Protein AF-0000000080332618 (afdb_homodimer)

InterPro domains:
  IPR002577 Helix-turn-helix, HxlR type [PF01638] (24-112)
  IPR002577 Helix-turn-helix, HxlR type [PS51118] (7-114)
  IPR036388 Winged helix-like DNA-binding domain superfamily [G3DSA:1.10.10.10] (8-123)
  IPR036390 Winged helix DNA-binding domain superfamily [SSF46785] (10-121)

Organism: NCBI:txid40318

Radius of gyration: 19.12 Å; Cα contacts (8 Å, |Δi|>4): 333; chains: 2; bounding box: 41×71×39 Å

Solvent-accessible surface area (backbone atoms only — not comparable to full-atom values): 13141 Å² total; per-residue (Å²): 126,79,73,74,55,74,66,79,74,46,62,84,46,27,48,72,38,44,54,44,30,48,49,60,26,27,41,66,43,24,52,52,48,32,46,28,64,69,67,38,68,36,36,66,67,58,47,55,70,66,42,63,73,60,47,71,65,56,49,53,54,48,52,52,52,32,36,31,44,43,27,33,42,79,46,78,42,94,49,94,72,69,45,54,36,37,30,61,29,74,66,30,51,72,43,32,65,57,34,41,51,50,54,41,49,32,59,74,41,38,66,64,29,52,51,30,34,53,58,50,68,70,103,126,80,75,73,55,73,67,77,73,46,62,83,46,26,50,73,38,44,54,46,30,48,50,60,25,28,41,66,44,26,52,51,48,34,46,29,64,68,68,39,67,36,35,66,67,58,49,53,70,65,42,64,74,61,49,72,66,56,49,54,54,49,50,51,52,34,37,31,44,42,27,33,42,79,46,80,42,94,48,94,74,68,46,54,34,36,29,59,28,74,66,30,52,72,42,31,67,57,34,42,51,50,54,43,49,33,59,74,43,37,66,64,28,53,51,30,35,53,57,50,68,71,103

Foldseek 3Di:
DPPDDPQVPAPPSNVVVVVVCVLCVDPLNLQLLQVLLVPPKDFLVVSVVRRPPDDSVRSVVSLVVCVVVQFKDWDWDPDVVTTIIIHGDPVSNVCNVVSVVVVVVCVVCVVVVVVVVVVVVVD/DPPDDPQVPAPPSNVVVVVVCVLCVDPLNLQLLQVLLVPPKDFLVVSVVRDPPDDSVRSVVSLVVCVVVQQKDWDWDPDVVTTIIIHGDPVSNVCNVVSVVVVVVCVVCVVVVVVVVVVVVVD

Nearest PDB structures (foldseek):
  1yyv-assembly1_B  TM=8.809E-01  e=2.686E-09  Salmonella enterica subsp. enterica serovar Typhimurium str. LT2
  7bze-assembly1_A-2  TM=8.622E-01  e=1.105E-08  Bacillus subtilis subsp. subtilis str. 168
  7bzg-assembly3_J  TM=8.523E-01  e=2.954E-08  Bacillus subtilis subsp. subtilis str. 168
  5hs8-assembly1_A  TM=8.321E-01  e=5.808E-08  Bacillus subtilis subsp. subtilis str. 168
  4hqe-assembly1_A  TM=8.223E-01  e=9.235E-07  Staphylococcus aureus

Sequence (246 aa):
MALPHPCASWPDNGRPIRETLDRVGDKWSVLIIGILALSGPLRFSALHQSVPGISQRMLTLTLRHLQRDGLVKRTAYAEVPPRVEYELTPLGSSLRTIVTLLAQWATDHNDEIETARRHFDARMALPHPCASWPDNGRPIRETLDRVGDKWSVLIIGILALSGPLRFSALHQSVPGISQRMLTLTLRHLQRDGLVKRTAYAEVPPRVEYELTPLGSSLRTIVTLLAQWATDHNDEIETARRHFDAR

pLDDT: mean 93.92, std 8.55, range [38.53, 98.75]

Structure (mmCIF, N/CA/C/O backbone):
data_AF-0000000080332618-model_v1
#
loop_
_entity.id
_entity.type
_entity.pdbx_description
1 polymer 'HxlR family transcriptional regulator'
#
loop_
_atom_site.group_PDB
_atom_site.id
_atom_site.type_symbol
_atom_site.label_atom_id
_atom_site.label_alt_id
_atom_site.label_comp_id
_atom_site.label_asym_id
_atom_site.label_entity_id
_atom_site.label_seq_id
_atom_site.pdbx_PDB_ins_code
_atom_site.Cartn_x
_atom_site.Cartn_y
_atom_site.Cartn_z
_atom_site.occupancy
_atom_site.B_iso_or_equiv
_atom_site.auth_seq_id
_atom_site.auth_comp_id
_atom_site.auth_asym_id
_atom_site.auth_atom_id
_atom_site.pdbx_PDB_model_num
ATOM 1 N N . MET A 1 1 ? 17.766 9.078 20.391 1 38.53 1 MET A N 1
ATOM 2 C CA . MET A 1 1 ? 17.906 9.445 18.984 1 38.53 1 MET A CA 1
ATOM 3 C C . MET A 1 1 ? 16.875 8.727 18.125 1 38.53 1 MET A C 1
ATOM 5 O O . MET A 1 1 ? 16.75 7.5 18.188 1 38.53 1 MET A O 1
ATOM 9 N N . ALA A 1 2 ? 15.852 9.383 17.859 1 52.41 2 ALA A N 1
ATOM 10 C CA . ALA A 1 2 ? 14.766 8.75 17.109 1 52.41 2 ALA A CA 1
ATOM 11 C C . ALA A 1 2 ? 15.297 7.996 15.898 1 52.41 2 ALA A C 1
ATOM 13 O O . ALA A 1 2 ? 16.234 8.461 15.234 1 52.41 2 ALA A O 1
ATOM 14 N N . LEU A 1 3 ? 15.352 6.77 15.812 1 59.44 3 LEU A N 1
ATOM 15 C CA . LEU A 1 3 ? 15.82 5.965 14.688 1 59.44 3 LEU A CA 1
ATOM 16 C C . LEU A 1 3 ? 15.344 6.555 13.367 1 59.44 3 LEU A C 1
ATOM 18 O O . LEU A 1 3 ? 14.188 6.957 13.242 1 59.44 3 LEU A O 1
ATOM 22 N N . PRO A 1 4 ? 16.266 6.902 12.516 1 69.12 4 PRO A N 1
ATOM 23 C CA . PRO A 1 4 ? 15.922 7.488 11.219 1 69.12 4 PRO A CA 1
ATOM 24 C C . PRO A 1 4 ? 14.969 6.609 10.406 1 69.12 4 PRO A C 1
ATOM 26 O O . PRO A 1 4 ? 14.914 5.398 10.625 1 69.12 4 PRO A O 1
ATOM 29 N N . HIS A 1 5 ? 14.117 7.211 9.75 1 77.88 5 HIS A N 1
ATOM 30 C CA . HIS A 1 5 ? 13.273 6.48 8.812 1 77.88 5 HIS A CA 1
ATOM 31 C C . HIS A 1 5 ? 14.109 5.672 7.828 1 77.88 5 HIS A C 1
ATOM 33 O O . HIS A 1 5 ? 15.18 6.117 7.406 1 77.88 5 HIS A O 1
ATOM 39 N N . PRO A 1 6 ? 13.742 4.48 7.508 1 80.5 6 PRO A N 1
ATOM 40 C CA . PRO A 1 6 ? 14.531 3.613 6.633 1 80.5 6 PRO A CA 1
ATOM 41 C C . PRO A 1 6 ? 14.938 4.297 5.328 1 80.5 6 PRO A C 1
ATOM 43 O O . PRO A 1 6 ? 15.961 3.951 4.738 1 80.5 6 PRO A O 1
ATOM 46 N N . CYS A 1 7 ? 14.227 5.285 4.988 1 85.12 7 CYS A N 1
ATOM 47 C CA . CYS A 1 7 ? 14.469 5.879 3.678 1 85.12 7 CYS A CA 1
ATOM 48 C C . CYS A 1 7 ? 15.648 6.84 3.723 1 85.12 7 CYS A C 1
ATOM 50 O O . CYS A 1 7 ? 16.141 7.266 2.678 1 85.12 7 CYS A O 1
ATOM 52 N N . ALA A 1 8 ? 16.094 7.156 4.836 1 78.69 8 ALA A N 1
ATOM 53 C CA . ALA A 1 8 ? 17.203 8.109 4.949 1 78.69 8 ALA A CA 1
ATOM 54 C C . ALA A 1 8 ? 18.469 7.555 4.316 1 78.69 8 ALA A C 1
ATOM 56 O O . ALA A 1 8 ? 19.328 8.32 3.857 1 78.69 8 ALA A O 1
ATOM 57 N N . SER A 1 9 ? 18.531 6.309 4.184 1 80.56 9 SER A N 1
ATOM 58 C CA . SER A 1 9 ? 19.766 5.68 3.723 1 80.56 9 SER A CA 1
ATOM 59 C C . SER A 1 9 ? 19.609 5.102 2.32 1 80.56 9 SER A C 1
ATOM 61 O O . SER A 1 9 ? 20.484 4.391 1.831 1 80.56 9 SER A O 1
ATOM 63 N N . TRP A 1 10 ? 18.516 5.41 1.644 1 87.94 10 TRP A N 1
ATOM 64 C CA . TRP A 1 10 ? 18.234 4.781 0.357 1 87.94 10 TRP A CA 1
ATOM 65 C C . TRP A 1 10 ? 19.125 5.363 -0.738 1 87.94 10 TRP A C 1
ATOM 67 O O . TRP A 1 10 ? 19.297 6.582 -0.822 1 87.94 10 TRP A O 1
ATOM 77 N N . PRO A 1 11 ? 19.719 4.461 -1.451 1 78.25 11 PRO A N 1
ATOM 78 C CA . PRO A 1 11 ? 20.469 4.945 -2.613 1 78.25 11 PRO A CA 1
ATOM 79 C C . PRO A 1 11 ? 19.562 5.363 -3.766 1 78.25 11 PRO A C 1
ATOM 81 O O . PRO A 1 11 ? 18.391 4.949 -3.824 1 78.25 11 PRO A O 1
ATOM 84 N N . ASP A 1 12 ? 20.156 6.199 -4.848 1 79.31 12 ASP A N 1
ATOM 85 C CA . ASP A 1 12 ? 19.453 6.566 -6.078 1 79.31 12 ASP A CA 1
ATOM 86 C C . ASP A 1 12 ? 18.062 7.117 -5.781 1 79.31 12 ASP A C 1
ATOM 88 O O . ASP A 1 12 ? 17.094 6.758 -6.449 1 79.31 12 ASP A O 1
ATOM 92 N N . ASN A 1 13 ? 17.984 7.84 -4.777 1 80.25 13 ASN A N 1
ATOM 93 C CA . ASN A 1 13 ? 16.734 8.477 -4.359 1 80.25 13 ASN A CA 1
ATOM 94 C C . ASN A 1 13 ? 15.656 7.438 -4.047 1 80.25 13 ASN A C 1
ATOM 96 O O . ASN A 1 13 ? 14.469 7.73 -4.152 1 80.25 13 ASN A O 1
ATOM 100 N N . GLY A 1 14 ? 16.125 6.223 -3.965 1 89.94 14 GLY A N 1
ATOM 101 C CA . GLY A 1 14 ? 15.242 5.168 -3.488 1 89.94 14 GLY A CA 1
ATOM 102 C C . GLY A 1 14 ? 14.336 4.613 -4.57 1 89.94 14 GLY A C 1
ATOM 103 O O . GLY A 1 14 ? 13.289 4.035 -4.277 1 89.94 14 GLY A O 1
ATOM 104 N N . ARG A 1 15 ? 14.773 4.758 -5.824 1 91.94 15 ARG A N 1
ATOM 105 C CA . ARG A 1 15 ? 13.883 4.445 -6.93 1 91.94 15 ARG A CA 1
ATOM 106 C C . ARG A 1 15 ? 13.469 2.977 -6.902 1 91.94 15 ARG A C 1
ATOM 108 O O . ARG A 1 15 ? 12.281 2.658 -6.953 1 91.94 15 ARG A O 1
ATOM 115 N N . PRO A 1 16 ? 14.453 2.051 -6.777 1 92.12 16 PRO A N 1
ATOM 116 C CA . PRO A 1 16 ? 14.023 0.65 -6.777 1 92.12 16 PRO A CA 1
ATOM 117 C C . PRO A 1 16 ? 13.102 0.315 -5.602 1 92.12 16 PRO A C 1
ATOM 119 O O . PRO A 1 16 ? 12.156 -0.461 -5.754 1 92.12 16 PRO A O 1
ATOM 122 N N . ILE A 1 17 ? 13.352 0.885 -4.504 1 94.31 17 ILE A N 1
ATOM 123 C CA . ILE A 1 17 ? 12.555 0.613 -3.312 1 94.31 17 ILE A CA 1
ATOM 124 C C . ILE A 1 17 ? 11.164 1.227 -3.469 1 94.31 17 ILE A C 1
ATOM 126 O O . ILE A 1 17 ? 10.164 0.608 -3.102 1 94.31 17 ILE A O 1
ATOM 130 N N . ARG A 1 18 ? 11.133 2.385 -4.043 1 95.19 18 ARG A N 1
ATOM 131 C CA . ARG A 1 18 ? 9.844 3.016 -4.301 1 95.19 18 ARG A CA 1
ATOM 132 C C . ARG A 1 18 ? 9.023 2.199 -5.293 1 95.19 18 ARG A C 1
ATOM 134 O O . ARG A 1 18 ? 7.805 2.092 -5.16 1 95.19 18 ARG A O 1
ATOM 141 N N . GLU A 1 19 ? 9.672 1.662 -6.27 1 94.06 19 GLU A N 1
ATOM 142 C CA . GLU A 1 19 ? 8.977 0.796 -7.219 1 94.06 19 GLU A CA 1
ATOM 143 C C . GLU A 1 19 ? 8.391 -0.427 -6.523 1 94.06 19 GLU A C 1
ATOM 145 O O . GLU A 1 19 ? 7.27 -0.847 -6.832 1 94.06 19 GLU A O 1
ATOM 150 N N . THR A 1 20 ? 9.148 -0.962 -5.617 1 95.19 20 THR A N 1
ATOM 151 C CA . THR A 1 20 ? 8.656 -2.092 -4.836 1 95.19 20 THR A CA 1
ATOM 152 C C . THR A 1 20 ? 7.453 -1.686 -3.99 1 95.19 20 THR A C 1
ATOM 154 O O . THR A 1 20 ? 6.445 -2.393 -3.961 1 95.19 20 THR A O 1
ATOM 157 N N . LEU A 1 21 ? 7.547 -0.583 -3.338 1 95.31 21 LEU A N 1
ATOM 158 C CA . LEU A 1 21 ? 6.453 -0.088 -2.51 1 95.31 21 LEU A CA 1
ATOM 159 C C . LEU A 1 21 ? 5.199 0.141 -3.346 1 95.31 21 LEU A C 1
ATOM 161 O O . LEU A 1 21 ? 4.09 -0.156 -2.902 1 95.31 21 LEU A O 1
ATOM 165 N N . ASP A 1 22 ? 5.363 0.618 -4.539 1 93.62 22 ASP A N 1
ATOM 166 C CA . ASP A 1 22 ? 4.242 0.831 -5.453 1 93.62 22 ASP A CA 1
ATOM 167 C C . ASP A 1 22 ? 3.521 -0.481 -5.75 1 93.62 22 ASP A C 1
ATOM 169 O O . ASP A 1 22 ? 2.303 -0.495 -5.945 1 93.62 22 ASP A O 1
ATOM 173 N N . ARG A 1 23 ? 4.211 -1.522 -5.742 1 93.38 23 ARG A N 1
ATOM 174 C CA . ARG A 1 23 ? 3.646 -2.82 -6.098 1 93.38 23 ARG A CA 1
ATOM 175 C C . ARG A 1 23 ? 3.01 -3.492 -4.887 1 93.38 23 ARG A C 1
ATOM 177 O O . ARG A 1 23 ? 1.843 -3.889 -4.93 1 93.38 23 ARG A O 1
ATOM 184 N N . VAL A 1 24 ? 3.705 -3.549 -3.773 1 93.88 24 VAL A N 1
ATOM 185 C CA . VAL A 1 24 ? 3.254 -4.371 -2.656 1 93.88 24 VAL A CA 1
ATOM 186 C C . VAL A 1 24 ? 2.219 -3.605 -1.835 1 93.88 24 VAL A C 1
ATOM 188 O O . VAL A 1 24 ? 1.464 -4.203 -1.063 1 93.88 24 VAL A O 1
ATOM 191 N N . GLY A 1 25 ? 2.18 -2.346 -2.004 1 94.81 25 GLY A N 1
ATOM 192 C CA . GLY A 1 25 ? 1.235 -1.529 -1.257 1 94.81 25 GLY A CA 1
ATOM 193 C C . GLY A 1 25 ? -0.083 -1.328 -1.979 1 94.81 25 GLY A C 1
ATOM 194 O O . GLY A 1 25 ? -1.04 -0.807 -1.403 1 94.81 25 GLY A O 1
ATOM 195 N N . ASP A 1 26 ? -0.125 -1.661 -3.219 1 95.31 26 ASP A N 1
ATOM 196 C CA . ASP A 1 26 ? -1.371 -1.488 -3.959 1 95.31 26 ASP A CA 1
ATOM 197 C C . ASP A 1 26 ? -2.461 -2.412 -3.424 1 95.31 26 ASP A C 1
ATOM 199 O O . ASP A 1 26 ? -2.178 -3.535 -3 1 95.31 26 ASP A O 1
ATOM 203 N N . LYS A 1 27 ? -3.707 -1.987 -3.574 1 95.94 27 LYS A N 1
ATOM 204 C CA . LYS A 1 27 ? -4.812 -2.688 -2.924 1 95.94 27 LYS A CA 1
ATOM 205 C C . LYS A 1 27 ? -4.922 -4.125 -3.424 1 95.94 27 LYS A C 1
ATOM 207 O O . LYS A 1 27 ? -5.219 -5.035 -2.648 1 95.94 27 LYS A O 1
ATOM 212 N N . TRP A 1 28 ? -4.715 -4.332 -4.746 1 97.25 28 TRP A N 1
ATOM 213 C CA . TRP A 1 28 ? -4.895 -5.676 -5.285 1 97.25 28 TRP A CA 1
ATOM 214 C C . TRP A 1 28 ? -3.785 -6.609 -4.805 1 97.25 28 TRP A C 1
ATOM 216 O O . TRP A 1 28 ? -4.043 -7.766 -4.461 1 97.25 28 TRP A O 1
ATOM 226 N N . SER A 1 29 ? -2.574 -6.117 -4.766 1 97.62 29 SER A N 1
ATOM 227 C CA . SER A 1 29 ? -1.473 -6.906 -4.223 1 97.62 29 SER A CA 1
ATOM 228 C C . SER A 1 29 ? -1.714 -7.262 -2.762 1 97.62 29 SER A C 1
ATOM 230 O O . SER A 1 29 ? -1.538 -8.414 -2.359 1 97.62 29 SER A O 1
ATOM 232 N N . VAL A 1 30 ? -2.105 -6.309 -1.993 1 97.25 30 VAL A N 1
ATOM 233 C CA . VAL A 1 30 ? -2.383 -6.492 -0.573 1 97.25 30 VAL A CA 1
ATOM 234 C C . VAL A 1 30 ? -3.441 -7.578 -0.389 1 97.25 30 VAL A C 1
ATOM 236 O O . VAL A 1 30 ? -3.254 -8.508 0.4 1 97.25 30 VAL A O 1
ATOM 239 N N . LEU A 1 31 ? -4.52 -7.512 -1.122 1 96.69 31 LEU A N 1
ATOM 240 C CA . LEU A 1 31 ? -5.633 -8.438 -0.961 1 96.69 31 LEU A CA 1
ATOM 241 C C . LEU A 1 31 ? -5.262 -9.828 -1.469 1 96.69 31 LEU A C 1
ATOM 243 O O . LEU A 1 31 ? -5.551 -10.828 -0.812 1 96.69 31 LEU A O 1
ATOM 247 N N . ILE A 1 32 ? -4.566 -9.891 -2.582 1 97.81 32 ILE A N 1
ATOM 248 C CA . ILE A 1 32 ? -4.191 -11.172 -3.166 1 97.81 32 ILE A CA 1
ATOM 249 C C . ILE A 1 32 ? -3.191 -11.883 -2.256 1 97.81 32 ILE A C 1
ATOM 251 O O . ILE A 1 32 ? -3.336 -13.07 -1.974 1 97.81 32 ILE A O 1
ATOM 255 N N . ILE A 1 33 ? -2.199 -11.195 -1.761 1 97.88 33 ILE A N 1
ATOM 256 C CA . ILE A 1 33 ? -1.207 -11.789 -0.87 1 97.88 33 ILE A CA 1
ATOM 257 C C . ILE A 1 33 ? -1.886 -12.273 0.41 1 97.88 33 ILE A C 1
ATOM 259 O O . ILE A 1 33 ? -1.616 -13.375 0.884 1 97.88 33 ILE A O 1
ATOM 263 N N . GLY A 1 34 ? -2.766 -11.453 0.962 1 96.44 34 GLY A N 1
ATOM 264 C CA . GLY A 1 34 ? -3.492 -11.852 2.156 1 96.44 34 GLY A CA 1
ATOM 265 C C . GLY A 1 34 ? -4.328 -13.102 1.957 1 96.44 34 GLY A C 1
ATOM 266 O O . GLY A 1 34 ? -4.344 -13.992 2.811 1 96.44 34 GLY A O 1
ATOM 267 N N . ILE A 1 35 ? -4.992 -13.188 0.889 1 96.69 35 ILE A N 1
ATOM 268 C CA . ILE A 1 35 ? -5.887 -14.305 0.611 1 96.69 35 ILE A CA 1
ATOM 269 C C . ILE A 1 35 ? -5.074 -15.57 0.379 1 96.69 35 ILE A C 1
ATOM 271 O O . ILE A 1 35 ? -5.379 -16.625 0.942 1 96.69 35 ILE A O 1
ATOM 275 N N . LEU A 1 36 ? -3.998 -15.461 -0.38 1 97.69 36 LEU A N 1
ATOM 276 C CA . LEU A 1 36 ? -3.156 -16.625 -0.638 1 97.69 36 LEU A CA 1
ATOM 277 C C . LEU A 1 36 ? -2.465 -17.078 0.64 1 97.69 36 LEU A C 1
ATOM 279 O O . LEU A 1 36 ? -2.238 -18.281 0.83 1 97.69 36 LEU A O 1
ATOM 283 N N . ALA A 1 37 ? -2.148 -16.141 1.443 1 95.75 37 ALA A N 1
ATOM 284 C CA . ALA A 1 37 ? -1.506 -16.484 2.711 1 95.75 37 ALA A CA 1
ATOM 285 C C . ALA A 1 37 ? -2.432 -17.328 3.586 1 95.75 37 ALA A C 1
ATOM 287 O O . ALA A 1 37 ? -1.979 -18.234 4.285 1 95.75 37 ALA A O 1
ATOM 288 N N . LEU A 1 38 ? -3.609 -17.047 3.553 1 92.81 38 LEU A N 1
ATOM 289 C CA . LEU A 1 38 ? -4.594 -17.719 4.395 1 92.81 38 LEU A CA 1
ATOM 290 C C . LE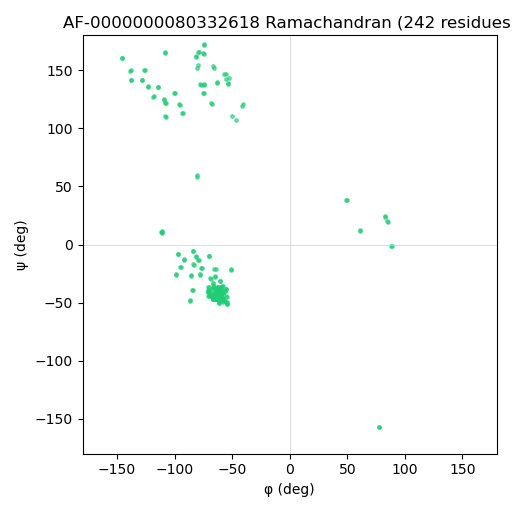U A 1 38 ? -5.059 -19.031 3.752 1 92.81 38 LEU A C 1
ATOM 292 O O . LEU A 1 38 ? -5.223 -20.031 4.441 1 92.81 38 LEU A O 1
ATOM 296 N N . SER A 1 39 ? -5.234 -19.031 2.459 1 94.38 39 SER A N 1
ATOM 297 C CA . SER A 1 39 ? -5.902 -20.141 1.771 1 94.38 39 SER A CA 1
ATOM 298 C C . SER A 1 39 ? -4.895 -21.156 1.236 1 94.38 39 SER A C 1
ATOM 300 O O . SER A 1 39 ? -5.246 -22.297 0.979 1 94.38 39 SER A O 1
ATOM 302 N N . GLY A 1 40 ? -3.684 -20.672 1.131 1 96.19 40 GLY A N 1
ATOM 303 C CA . GLY A 1 40 ? -2.76 -21.484 0.355 1 96.19 40 GLY A CA 1
ATOM 304 C C . GLY A 1 40 ? -2.965 -21.359 -1.143 1 96.19 40 GLY A C 1
ATOM 305 O O . GLY A 1 40 ? -3.482 -20.344 -1.62 1 96.19 40 GLY A O 1
ATOM 306 N N . PRO A 1 41 ? -2.52 -22.391 -1.906 1 98.06 41 PRO A N 1
ATOM 307 C CA . PRO A 1 41 ? -2.615 -22.312 -3.367 1 98.06 41 PRO A CA 1
ATOM 308 C C . PRO A 1 41 ? -4.059 -22.234 -3.859 1 98.06 41 PRO A C 1
ATOM 310 O O . PRO A 1 41 ? -4.934 -22.938 -3.332 1 98.06 41 PRO A O 1
ATOM 313 N N . LEU A 1 42 ? -4.293 -21.422 -4.848 1 98.25 42 LEU A N 1
ATOM 314 C CA . LEU A 1 42 ? -5.613 -21.266 -5.445 1 98.25 42 LEU A CA 1
ATOM 315 C C . LEU A 1 42 ? -5.516 -21.188 -6.965 1 98.25 42 LEU A C 1
ATOM 317 O O . LEU A 1 42 ? -4.527 -20.672 -7.504 1 98.25 42 LEU A O 1
ATOM 321 N N . ARG A 1 43 ? -6.59 -21.672 -7.543 1 98.06 43 ARG A N 1
ATOM 322 C CA . ARG A 1 43 ? -6.73 -21.453 -8.977 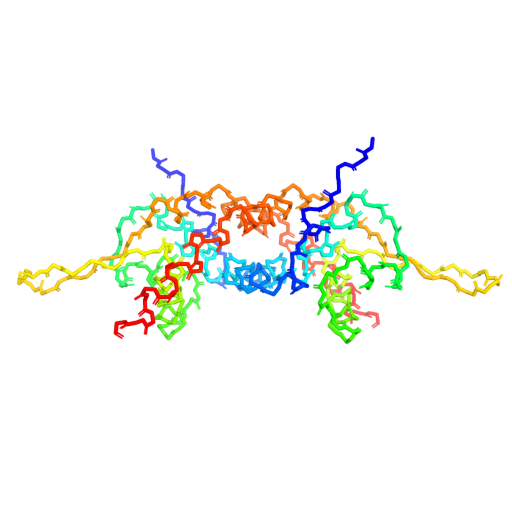1 98.06 43 ARG A CA 1
ATOM 323 C C . ARG A 1 43 ? -7.23 -20.031 -9.266 1 98.06 43 ARG A C 1
ATOM 325 O O . ARG A 1 43 ? -7.703 -19.344 -8.359 1 98.06 43 ARG A O 1
ATOM 332 N N . PHE A 1 44 ? -7.094 -19.625 -10.57 1 98.19 44 PHE A N 1
ATOM 333 C CA . PHE A 1 44 ? -7.449 -18.281 -10.992 1 98.19 44 PHE A CA 1
ATOM 334 C C . PHE A 1 44 ? -8.891 -17.953 -10.617 1 98.19 44 PHE A C 1
ATOM 336 O O . PHE A 1 44 ? -9.164 -16.906 -10.023 1 98.19 44 PHE A O 1
ATOM 343 N N . SER A 1 45 ? -9.727 -18.891 -10.859 1 97.69 45 SER A N 1
ATOM 344 C CA . SER A 1 45 ? -11.156 -18.672 -10.641 1 97.69 45 SER A CA 1
ATOM 345 C C . SER A 1 45 ? -11.469 -18.5 -9.156 1 97.69 45 SER A C 1
ATOM 347 O O . SER A 1 45 ? -12.273 -17.641 -8.781 1 97.69 45 SER A O 1
ATOM 349 N N . ALA A 1 46 ? -10.875 -19.328 -8.344 1 97.31 46 ALA A N 1
ATOM 350 C CA . ALA A 1 46 ? -11.07 -19.234 -6.898 1 97.31 46 ALA A CA 1
ATOM 351 C C . ALA A 1 46 ? -10.539 -17.906 -6.359 1 97.31 46 ALA A C 1
ATOM 353 O O . ALA A 1 46 ? -11.164 -17.281 -5.504 1 97.31 46 ALA A O 1
ATOM 354 N N . LEU A 1 47 ? -9.375 -17.484 -6.828 1 96.94 47 LEU A N 1
ATOM 355 C CA . LEU A 1 47 ? -8.805 -16.203 -6.441 1 96.94 47 LEU A CA 1
ATOM 356 C C . LEU A 1 47 ? -9.711 -15.055 -6.871 1 96.94 47 LEU A C 1
ATOM 358 O O . LEU A 1 47 ? -9.961 -14.133 -6.094 1 96.94 47 LEU A O 1
ATOM 362 N N . HIS A 1 48 ? -10.172 -15.141 -8.078 1 97.31 48 HIS A N 1
ATOM 363 C CA . HIS A 1 48 ? -11.055 -14.109 -8.617 1 97.31 48 HIS A CA 1
ATOM 364 C C . HIS A 1 48 ? -12.32 -13.969 -7.766 1 97.31 48 HIS A C 1
ATOM 366 O O . HIS A 1 48 ? -12.781 -12.852 -7.523 1 97.31 48 HIS A O 1
ATOM 372 N N . GLN A 1 49 ? -12.805 -15.031 -7.25 1 95.06 49 GLN A N 1
ATOM 373 C CA . GLN A 1 49 ? -14.023 -15.031 -6.445 1 95.06 49 GLN A CA 1
ATOM 374 C C . GLN A 1 49 ? -13.75 -14.531 -5.031 1 95.06 49 GLN A C 1
ATOM 376 O O . GLN A 1 49 ? -14.648 -14.008 -4.363 1 95.06 49 GLN A O 1
ATOM 381 N N . SER A 1 50 ? -12.547 -14.695 -4.629 1 94.5 50 SER A N 1
ATOM 382 C CA . SER A 1 50 ? -12.219 -14.391 -3.242 1 94.5 50 SER A CA 1
ATOM 383 C C . SER A 1 50 ? -11.891 -12.914 -3.066 1 94.5 50 SER A C 1
ATOM 385 O O . SER A 1 50 ? -12.023 -12.367 -1.969 1 94.5 50 SER A O 1
ATOM 387 N N . VAL A 1 51 ? -11.43 -12.203 -4.066 1 95.19 51 VAL A N 1
ATOM 388 C CA . VAL A 1 51 ? -11.031 -10.805 -3.99 1 95.19 51 VAL A CA 1
ATOM 389 C C . VAL A 1 51 ? -12.203 -9.906 -4.379 1 95.19 51 VAL A C 1
ATOM 391 O O . VAL A 1 51 ? -12.562 -9.82 -5.555 1 95.19 51 VAL A O 1
ATOM 394 N N . PRO A 1 52 ? -12.672 -9.211 -3.49 1 93.25 52 PRO A N 1
ATOM 395 C CA . PRO A 1 52 ? -13.875 -8.422 -3.771 1 93.25 52 PRO A CA 1
ATOM 396 C C . PRO A 1 52 ? -13.617 -7.301 -4.773 1 93.25 52 PRO A C 1
ATOM 398 O O . PRO A 1 52 ? -12.766 -6.445 -4.539 1 93.25 52 PRO A O 1
ATOM 401 N N . GLY A 1 53 ? -14.398 -7.402 -5.887 1 94.69 53 GLY A N 1
ATOM 402 C CA . GLY A 1 53 ? -14.469 -6.262 -6.789 1 94.69 53 GLY A CA 1
ATOM 403 C C . GLY A 1 53 ? -13.391 -6.273 -7.852 1 94.69 53 GLY A C 1
ATOM 404 O O . GLY A 1 53 ? -13.359 -5.398 -8.719 1 94.69 53 GLY A O 1
ATOM 405 N N . ILE A 1 54 ? -12.547 -7.223 -7.828 1 96.44 54 ILE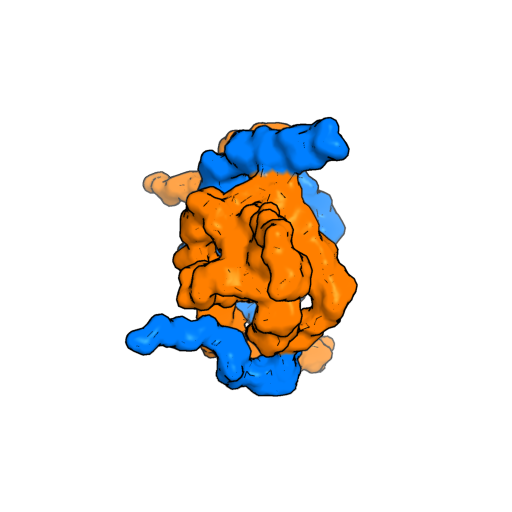 A N 1
ATOM 406 C CA . ILE A 1 54 ? -11.445 -7.215 -8.789 1 96.44 54 ILE A CA 1
ATOM 407 C C . ILE A 1 54 ? -11.953 -7.664 -10.156 1 96.44 54 ILE A C 1
ATOM 409 O O . ILE A 1 54 ? -12.773 -8.578 -10.25 1 96.44 54 ILE A O 1
ATOM 413 N N . SER A 1 55 ? -11.57 -7.055 -11.188 1 97.25 55 SER A N 1
ATOM 414 C CA . SER A 1 55 ? -11.844 -7.539 -12.531 1 97.25 55 SER A CA 1
ATOM 415 C C . SER A 1 55 ? -10.852 -8.617 -12.945 1 97.25 55 SER A C 1
ATOM 417 O O . SER A 1 55 ? -9.758 -8.711 -12.383 1 97.25 55 SER A O 1
ATOM 419 N N . GLN A 1 56 ? -11.211 -9.398 -13.977 1 98 56 GLN A N 1
ATOM 420 C CA . GLN A 1 56 ? -10.312 -10.422 -14.508 1 98 56 GLN A CA 1
ATOM 421 C C . GLN A 1 56 ? -9.008 -9.805 -15.008 1 98 56 GLN A C 1
ATOM 423 O O . GLN A 1 56 ? -7.934 -10.375 -14.812 1 98 56 GLN A O 1
ATOM 428 N N . ARG A 1 57 ? -9.156 -8.727 -15.625 1 98.25 57 ARG A N 1
ATOM 429 C CA . ARG A 1 57 ? -7.984 -8.047 -16.172 1 98.25 57 ARG A CA 1
ATOM 430 C C . ARG A 1 57 ? -7.016 -7.652 -15.055 1 98.25 57 ARG A C 1
ATOM 432 O O . ARG A 1 57 ? -5.816 -7.926 -15.148 1 98.25 57 ARG A O 1
ATOM 439 N N . MET A 1 58 ? -7.586 -7.039 -14.047 1 98 58 MET A N 1
ATOM 440 C CA . MET A 1 58 ? -6.734 -6.578 -12.953 1 98 58 MET A CA 1
ATOM 441 C C . MET A 1 58 ? -6.129 -7.758 -12.203 1 98 58 MET A C 1
ATOM 443 O O . MET A 1 58 ? -4.996 -7.676 -11.727 1 98 58 MET A O 1
ATOM 447 N N . LEU A 1 59 ? -6.875 -8.828 -12.031 1 98.62 59 LEU A N 1
ATOM 448 C CA . LEU A 1 59 ? -6.312 -10.023 -11.406 1 98.62 59 LEU A CA 1
ATOM 449 C C . LEU A 1 59 ? -5.137 -10.555 -12.219 1 98.62 59 LEU A C 1
ATOM 451 O O . LEU A 1 59 ? -4.074 -10.844 -11.664 1 98.62 59 LEU A O 1
ATOM 455 N N . THR A 1 60 ? -5.305 -10.656 -13.531 1 98.56 60 THR A N 1
ATOM 456 C CA . THR A 1 60 ? -4.258 -11.133 -14.43 1 98.56 60 THR A CA 1
ATOM 457 C C . THR A 1 60 ? -3.012 -10.258 -14.305 1 98.56 60 THR A C 1
ATOM 459 O O . THR A 1 60 ? -1.905 -10.766 -14.117 1 98.56 60 THR A O 1
ATOM 462 N N . LEU A 1 61 ? -3.244 -8.977 -14.391 1 98.38 61 LEU A N 1
ATOM 463 C CA . LEU A 1 61 ? -2.137 -8.023 -14.344 1 98.38 61 LEU A CA 1
ATOM 464 C C . LEU A 1 61 ? -1.418 -8.102 -13 1 98.38 61 LEU A C 1
ATOM 466 O O . LEU A 1 61 ? -0.186 -8.133 -12.953 1 98.38 61 LEU A O 1
ATOM 470 N N . THR A 1 62 ? -2.172 -8.125 -11.922 1 98.44 62 THR A N 1
ATOM 471 C CA . THR A 1 62 ? -1.583 -8.141 -10.586 1 98.44 62 THR A CA 1
ATOM 472 C C . THR A 1 62 ? -0.803 -9.43 -10.352 1 98.44 62 THR A C 1
ATOM 474 O O . THR A 1 62 ? 0.3 -9.406 -9.805 1 98.44 62 THR A O 1
ATOM 477 N N . LEU A 1 63 ? -1.346 -10.547 -10.742 1 98.62 63 LEU A N 1
ATOM 478 C CA . LEU A 1 63 ? -0.651 -11.82 -10.578 1 98.62 63 LEU A CA 1
ATOM 479 C C . LEU A 1 63 ? 0.657 -11.828 -11.367 1 98.62 63 LEU A C 1
ATOM 481 O O . LEU A 1 63 ? 1.675 -12.328 -10.883 1 98.62 63 LEU A O 1
ATOM 485 N N . ARG A 1 64 ? 0.62 -11.289 -12.578 1 98.38 64 ARG A N 1
ATOM 486 C CA . ARG A 1 64 ? 1.838 -11.203 -13.375 1 98.38 64 ARG A CA 1
ATOM 487 C C . ARG A 1 64 ? 2.896 -10.359 -12.672 1 98.38 64 ARG A C 1
ATOM 489 O O . ARG A 1 64 ? 4.07 -10.727 -12.641 1 98.38 64 ARG A O 1
ATOM 496 N N . HIS A 1 65 ? 2.525 -9.25 -12.141 1 98 65 HIS A N 1
ATOM 497 C CA . HIS A 1 65 ? 3.447 -8.375 -11.414 1 98 65 HIS A CA 1
ATOM 498 C C . HIS A 1 65 ? 4.02 -9.078 -10.188 1 98 65 HIS A C 1
ATOM 500 O O . HIS A 1 65 ? 5.219 -8.977 -9.914 1 98 65 HIS A O 1
ATOM 506 N N . LEU A 1 66 ? 3.182 -9.758 -9.469 1 98.56 66 LEU A N 1
ATOM 507 C CA . LEU A 1 66 ? 3.623 -10.453 -8.266 1 98.56 66 LEU A CA 1
ATOM 508 C C . LEU A 1 66 ? 4.57 -11.594 -8.609 1 98.56 66 LEU A C 1
ATOM 510 O O . LEU A 1 66 ? 5.496 -11.898 -7.852 1 98.56 66 LEU A O 1
ATOM 514 N N . GLN A 1 67 ? 4.297 -12.266 -9.742 1 98.62 67 GLN A N 1
ATOM 515 C CA . GLN A 1 67 ? 5.223 -13.273 -10.234 1 98.62 67 GLN A CA 1
ATOM 516 C C . GLN A 1 67 ? 6.57 -12.656 -10.602 1 98.62 67 GLN A C 1
ATOM 518 O O . GLN A 1 67 ? 7.621 -13.164 -10.203 1 98.62 67 GLN A O 1
ATOM 523 N N . ARG A 1 68 ? 6.512 -11.562 -11.305 1 98.25 68 ARG A N 1
ATOM 524 C CA . ARG A 1 68 ? 7.723 -10.867 -11.719 1 98.25 68 ARG A CA 1
ATOM 525 C C . ARG A 1 68 ? 8.547 -10.438 -10.516 1 98.25 68 ARG A C 1
ATOM 527 O O . ARG A 1 68 ? 9.781 -10.492 -10.547 1 98.25 68 ARG A O 1
ATOM 534 N N . ASP A 1 69 ? 7.91 -10.047 -9.484 1 97.88 69 ASP A N 1
ATOM 535 C CA . ASP A 1 69 ? 8.586 -9.547 -8.289 1 97.88 69 ASP A CA 1
ATOM 536 C C . ASP A 1 69 ? 9.023 -10.688 -7.379 1 97.88 69 ASP A C 1
ATOM 538 O O . ASP A 1 69 ? 9.625 -10.461 -6.328 1 97.88 69 ASP A O 1
ATOM 542 N N . GLY A 1 70 ? 8.656 -11.875 -7.707 1 98.44 70 GLY A N 1
ATOM 543 C CA . GLY A 1 70 ? 9.094 -13.047 -6.961 1 98.44 70 GLY A CA 1
ATOM 544 C C . GLY A 1 70 ? 8.227 -13.344 -5.75 1 98.44 70 GLY A C 1
ATOM 545 O O . GLY A 1 70 ? 8.648 -14.055 -4.84 1 98.44 70 GLY A O 1
ATOM 546 N N . LEU A 1 71 ? 7.039 -12.82 -5.742 1 98.62 71 LEU A N 1
ATOM 547 C CA . LEU A 1 71 ? 6.191 -12.93 -4.562 1 98.62 71 LEU A CA 1
ATOM 548 C C . LEU A 1 71 ? 5.184 -14.062 -4.719 1 98.62 71 LEU A C 1
ATOM 550 O O . LEU A 1 71 ? 4.684 -14.602 -3.729 1 98.62 71 LEU A O 1
ATOM 554 N N . VAL A 1 72 ? 4.836 -14.414 -5.918 1 98.69 72 VAL A N 1
ATOM 555 C CA . VAL A 1 72 ? 3.867 -15.461 -6.223 1 98.69 72 VAL A CA 1
ATOM 556 C C . VAL A 1 72 ? 4.469 -16.453 -7.215 1 98.69 72 VAL A C 1
ATOM 558 O O . VAL A 1 72 ? 5.195 -16.047 -8.133 1 98.69 72 VAL A O 1
ATOM 561 N N . LYS A 1 73 ? 4.148 -17.656 -6.984 1 98.62 73 LYS A N 1
ATOM 562 C CA . LYS A 1 73 ? 4.543 -18.734 -7.887 1 98.62 73 LYS A CA 1
ATOM 563 C C . LYS A 1 73 ? 3.338 -19.281 -8.641 1 98.62 73 LYS A C 1
ATOM 565 O O . LYS A 1 73 ? 2.293 -19.547 -8.047 1 98.62 73 LYS A O 1
ATOM 570 N N . ARG A 1 74 ? 3.453 -19.266 -9.898 1 98.19 74 ARG A N 1
ATOM 571 C CA . ARG A 1 74 ? 2.477 -19.906 -10.773 1 98.19 74 ARG A CA 1
ATOM 572 C C . ARG A 1 74 ? 2.92 -21.312 -11.148 1 98.19 74 ARG A C 1
ATOM 574 O O . ARG A 1 74 ? 3.986 -21.5 -11.734 1 98.19 74 ARG A O 1
ATOM 581 N N . THR A 1 75 ? 2.166 -22.328 -10.836 1 97.94 75 THR A N 1
ATOM 582 C CA . THR A 1 75 ? 2.506 -23.703 -11.148 1 97.94 75 THR A CA 1
ATOM 583 C C . THR A 1 75 ? 1.471 -24.328 -12.086 1 97.94 75 THR A C 1
ATOM 585 O O . THR A 1 75 ? 0.275 -24.328 -11.781 1 97.94 75 THR A O 1
ATOM 588 N N . ALA A 1 76 ? 1.961 -24.875 -13.148 1 96.69 76 ALA A N 1
ATOM 589 C CA . ALA A 1 76 ? 1.103 -25.562 -14.102 1 96.69 76 ALA A CA 1
ATOM 590 C C . ALA A 1 76 ? 1.183 -27.078 -13.898 1 96.69 76 ALA A C 1
ATOM 592 O O . ALA A 1 76 ? 2.273 -27.641 -13.758 1 96.69 76 ALA A O 1
ATOM 593 N N . TYR A 1 77 ? 0.055 -27.703 -13.812 1 95.62 77 TYR A N 1
ATOM 594 C CA . TYR A 1 77 ? -0.044 -29.156 -13.703 1 95.62 77 TYR A CA 1
ATOM 595 C C . TYR A 1 77 ? -0.557 -29.766 -15.008 1 95.62 77 TYR A C 1
ATOM 597 O O . TYR A 1 77 ? -1.636 -29.406 -15.484 1 95.62 77 TYR A O 1
ATOM 605 N N . ALA A 1 78 ? 0.227 -30.609 -15.516 1 92.94 78 ALA A N 1
ATOM 606 C CA . ALA A 1 78 ? -0.123 -31.281 -16.766 1 92.94 78 ALA A CA 1
ATOM 607 C C . ALA A 1 78 ? -1.098 -32.438 -16.5 1 92.94 78 ALA A C 1
ATOM 609 O O . ALA A 1 78 ? -0.765 -33.594 -16.734 1 92.94 78 ALA A O 1
ATOM 610 N N . GLU A 1 79 ? -2.137 -32.219 -16 1 92.31 79 GLU A N 1
ATOM 611 C CA . GLU A 1 79 ? -3.203 -33.188 -15.789 1 92.31 79 GLU A CA 1
ATOM 612 C C . GLU A 1 79 ? -4.383 -32.938 -16.719 1 92.31 79 GLU A C 1
ATOM 614 O O . GLU A 1 79 ? -4.312 -32.094 -17.594 1 92.31 79 GLU A O 1
ATOM 619 N N . VAL A 1 80 ? -5.285 -33.906 -16.844 1 92.25 80 VAL A N 1
ATOM 620 C CA . VAL A 1 80 ? -6.496 -33.75 -17.656 1 92.25 80 VAL A CA 1
ATOM 621 C C . VAL A 1 80 ? -7.711 -33.625 -16.734 1 92.25 80 VAL A C 1
ATOM 623 O O . VAL A 1 80 ? -8.055 -34.562 -16 1 92.25 80 VAL A O 1
ATOM 626 N N . PRO A 1 81 ? -8.266 -32.312 -16.766 1 92.5 81 PRO A N 1
ATOM 627 C CA . PRO A 1 81 ? -7.906 -31.094 -17.516 1 92.5 81 PRO A CA 1
ATOM 628 C C . PRO A 1 81 ? -6.723 -30.359 -16.891 1 92.5 81 PRO A C 1
ATOM 630 O O . PRO A 1 81 ? -6.477 -30.469 -15.688 1 92.5 81 PRO A O 1
ATOM 633 N N . PRO A 1 82 ? -6.035 -29.625 -17.766 1 94.75 82 PRO A N 1
ATOM 634 C CA . PRO A 1 82 ? -4.902 -28.875 -17.234 1 94.75 82 PRO A CA 1
ATOM 635 C C . PRO A 1 82 ? -5.305 -27.922 -16.109 1 94.75 82 PRO A C 1
ATOM 637 O O . PRO A 1 82 ? -6.41 -27.375 -16.141 1 94.75 82 PRO A O 1
ATOM 640 N N . ARG A 1 83 ? -4.422 -27.719 -15.141 1 94.94 83 ARG A N 1
ATOM 641 C CA . ARG A 1 83 ? -4.727 -26.844 -14.008 1 94.94 83 ARG A CA 1
ATOM 642 C C . ARG A 1 83 ? -3.533 -25.969 -13.656 1 94.94 83 ARG A C 1
ATOM 644 O O . ARG A 1 83 ? -2.385 -26.406 -13.734 1 94.94 83 ARG A O 1
ATOM 651 N N . VAL A 1 84 ? -3.854 -24.766 -13.312 1 97.31 84 VAL A N 1
ATOM 652 C CA . VAL A 1 84 ? -2.838 -23.828 -12.859 1 97.31 84 VAL A CA 1
ATOM 653 C C . VAL A 1 84 ? -3.195 -23.312 -11.469 1 97.31 84 VAL A C 1
ATOM 655 O O . VAL A 1 84 ? -4.355 -23 -11.195 1 97.31 84 VAL A O 1
ATOM 658 N N . GLU A 1 85 ? -2.152 -23.266 -10.609 1 98.44 85 GLU A N 1
ATOM 659 C CA . GLU A 1 85 ? -2.361 -22.734 -9.266 1 98.44 85 GLU A CA 1
ATOM 660 C C . GLU A 1 85 ? -1.37 -21.625 -8.953 1 98.44 85 GLU A C 1
ATOM 662 O O . GLU A 1 85 ? -0.261 -21.594 -9.492 1 98.44 85 GLU A O 1
ATOM 667 N N . TYR A 1 86 ? -1.811 -20.781 -8.164 1 98.75 86 TYR A N 1
ATOM 668 C CA . TYR A 1 86 ? -0.993 -19.688 -7.648 1 98.75 86 TYR A CA 1
ATOM 669 C C . TYR A 1 86 ? -0.781 -19.828 -6.145 1 98.75 86 TYR A C 1
ATOM 671 O O . TYR A 1 86 ? -1.716 -20.156 -5.406 1 98.75 86 TYR A O 1
ATOM 679 N N . GLU A 1 87 ? 0.424 -19.625 -5.695 1 98.62 87 GLU A N 1
ATOM 680 C CA . GLU A 1 87 ? 0.74 -19.672 -4.273 1 98.62 87 GLU A CA 1
ATOM 681 C C . GLU A 1 87 ? 1.829 -18.656 -3.922 1 98.62 87 GLU A C 1
ATOM 683 O O . GLU A 1 87 ? 2.562 -18.188 -4.801 1 98.62 87 GLU A O 1
ATOM 688 N N . LEU A 1 88 ? 1.913 -18.344 -2.684 1 98.62 88 LEU A N 1
ATOM 689 C CA . LEU A 1 88 ? 2.969 -17.438 -2.244 1 98.62 88 LEU A CA 1
ATOM 690 C C . LEU A 1 88 ? 4.316 -18.141 -2.215 1 98.62 88 LEU A C 1
ATOM 692 O O . LEU A 1 88 ? 4.398 -19.312 -1.828 1 98.62 88 LEU A O 1
ATOM 696 N N . THR A 1 89 ? 5.312 -17.438 -2.684 1 98.69 89 THR A N 1
ATOM 697 C CA . THR A 1 89 ? 6.676 -17.875 -2.391 1 98.69 89 THR A CA 1
ATOM 698 C C . THR A 1 89 ? 7.039 -17.562 -0.942 1 98.69 89 THR A C 1
ATOM 700 O O . THR A 1 89 ? 6.285 -16.875 -0.238 1 98.69 89 THR A O 1
ATOM 703 N N . PRO A 1 90 ? 8.211 -18.062 -0.502 1 98.25 90 PRO A N 1
ATOM 70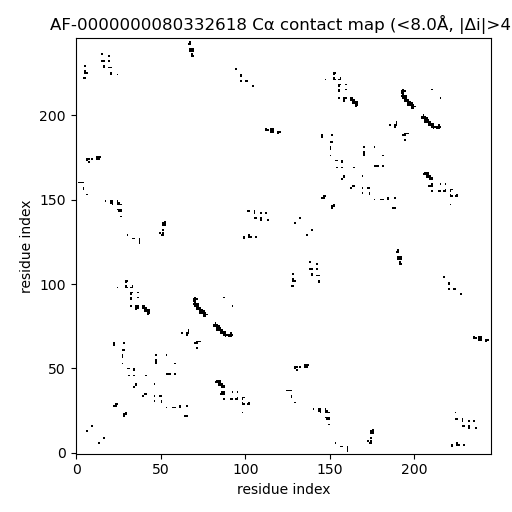4 C CA . PRO A 1 90 ? 8.664 -17.656 0.829 1 98.25 90 PRO A CA 1
ATOM 705 C C . PRO A 1 90 ? 8.766 -16.141 0.973 1 98.25 90 PRO A C 1
ATOM 707 O O . PRO A 1 90 ? 8.391 -15.586 2.008 1 98.25 90 PRO A O 1
ATOM 710 N N . LEU A 1 91 ? 9.25 -15.484 -0.058 1 98.19 91 LEU A N 1
ATOM 711 C CA . LEU A 1 91 ? 9.32 -14.031 -0.054 1 98.19 91 LEU A CA 1
ATOM 712 C C . LEU A 1 91 ? 7.93 -13.422 0.081 1 98.19 91 LEU A C 1
ATOM 714 O O . LEU A 1 91 ? 7.719 -12.508 0.888 1 98.19 91 LEU A O 1
ATOM 718 N N . GLY A 1 92 ? 6.984 -13.891 -0.698 1 98.19 92 GLY A N 1
ATOM 719 C CA . GLY A 1 92 ? 5.609 -13.43 -0.585 1 98.19 92 GLY A CA 1
ATOM 720 C C . GLY A 1 92 ? 5.02 -13.648 0.796 1 98.19 92 GLY A C 1
ATOM 721 O O . GLY A 1 92 ? 4.332 -12.773 1.328 1 98.19 92 GLY A O 1
ATOM 722 N N . SER A 1 93 ? 5.309 -14.797 1.353 1 97.75 93 SER A N 1
ATOM 723 C CA . SER A 1 93 ? 4.793 -15.148 2.668 1 97.75 93 SER A CA 1
ATOM 724 C C . SER A 1 93 ? 5.348 -14.227 3.75 1 97.75 93 SER A C 1
ATOM 726 O O . SER A 1 93 ? 4.688 -13.984 4.762 1 97.75 93 SER A O 1
ATOM 728 N N . SER A 1 94 ? 6.508 -13.688 3.539 1 97.94 94 SER A N 1
ATOM 729 C CA . SER A 1 94 ? 7.129 -12.82 4.535 1 97.94 94 SER A CA 1
ATOM 730 C C . SER A 1 94 ? 6.391 -11.492 4.645 1 97.94 94 SER A C 1
ATOM 732 O O . SER A 1 94 ? 6.602 -10.734 5.594 1 97.94 94 SER A O 1
ATOM 734 N N . LEU A 1 95 ? 5.453 -11.195 3.729 1 96.69 95 LEU A N 1
ATOM 735 C CA . LEU A 1 95 ? 4.664 -9.969 3.723 1 96.69 95 LEU A CA 1
ATOM 736 C C . LEU A 1 95 ? 3.307 -10.195 4.387 1 96.69 95 LEU A C 1
ATOM 738 O O . LEU A 1 95 ? 2.561 -9.242 4.621 1 96.69 95 LEU A O 1
ATOM 742 N N . ARG A 1 96 ? 3.014 -11.336 4.68 1 94.94 96 ARG A N 1
ATOM 743 C CA . ARG A 1 96 ? 1.665 -11.734 5.07 1 94.94 96 ARG A CA 1
ATOM 744 C C . ARG A 1 96 ? 1.169 -10.898 6.246 1 94.94 96 ARG A C 1
ATOM 746 O O . ARG A 1 96 ? 0.04 -10.398 6.23 1 94.94 96 ARG A O 1
ATOM 753 N N . THR A 1 97 ? 1.968 -10.805 7.227 1 95.5 97 THR A N 1
ATOM 754 C CA . THR A 1 97 ? 1.556 -10.094 8.43 1 95.5 97 THR A CA 1
ATOM 755 C C . THR A 1 97 ? 1.301 -8.625 8.133 1 95.5 97 THR A C 1
ATOM 757 O O . THR A 1 97 ? 0.284 -8.062 8.555 1 95.5 97 THR A O 1
ATOM 760 N N . ILE A 1 98 ? 2.139 -7.996 7.402 1 96.94 98 ILE A N 1
ATOM 761 C CA . ILE A 1 98 ? 2.053 -6.57 7.105 1 96.94 98 ILE A CA 1
ATOM 762 C C . ILE A 1 98 ? 0.79 -6.285 6.297 1 96.94 98 ILE A C 1
ATOM 764 O O . ILE A 1 98 ? 0.018 -5.387 6.637 1 96.94 98 ILE A O 1
ATOM 768 N N . VAL A 1 99 ? 0.541 -7.074 5.277 1 96.12 99 VAL A N 1
ATOM 769 C CA . VAL A 1 99 ? -0.598 -6.805 4.406 1 96.12 99 VAL A CA 1
ATOM 770 C C . VAL A 1 99 ? -1.898 -7.094 5.152 1 96.12 99 VAL A C 1
ATOM 772 O O . VAL A 1 99 ? -2.906 -6.414 4.945 1 96.12 99 VAL A O 1
ATOM 775 N N . THR A 1 100 ? -1.873 -8.117 5.973 1 93.75 100 THR A N 1
ATOM 776 C CA . THR A 1 100 ? -3.053 -8.43 6.773 1 93.75 100 THR A CA 1
ATOM 777 C C . THR A 1 100 ? -3.379 -7.289 7.73 1 93.75 100 THR A C 1
ATOM 779 O O . THR A 1 100 ? -4.539 -6.898 7.867 1 93.75 100 THR A O 1
ATOM 782 N N . LEU A 1 101 ? -2.369 -6.746 8.367 1 95.75 101 LEU A N 1
ATOM 783 C CA . LEU A 1 101 ? -2.555 -5.613 9.266 1 95.75 101 LEU A CA 1
ATOM 784 C C . LEU A 1 101 ? -3.086 -4.398 8.516 1 95.75 101 LEU A C 1
ATOM 786 O O . LEU A 1 101 ? -3.949 -3.678 9.023 1 95.75 101 LEU A O 1
ATOM 790 N N . LEU A 1 102 ? -2.604 -4.188 7.359 1 96.81 102 LEU A N 1
ATOM 791 C CA . LEU A 1 102 ? -3.031 -3.043 6.559 1 96.81 102 LEU A CA 1
ATOM 792 C C . LEU A 1 102 ? -4.496 -3.182 6.152 1 96.81 102 LEU A C 1
ATOM 794 O O . LEU A 1 102 ? -5.273 -2.232 6.285 1 96.81 102 LEU A O 1
ATOM 798 N N . ALA A 1 103 ? -4.855 -4.34 5.68 1 94.94 103 ALA A N 1
ATOM 799 C CA . ALA A 1 103 ? -6.242 -4.602 5.297 1 94.94 103 ALA A CA 1
ATOM 800 C C . ALA A 1 103 ? -7.176 -4.465 6.492 1 94.94 103 ALA A C 1
ATOM 802 O O . ALA A 1 103 ? -8.258 -3.885 6.383 1 94.94 103 ALA A O 1
ATOM 803 N N . GLN A 1 104 ? -6.727 -4.984 7.566 1 95.19 104 GLN A N 1
ATOM 804 C CA . GLN A 1 104 ? -7.531 -4.898 8.781 1 95.19 104 GLN A CA 1
ATOM 805 C C . GLN A 1 104 ? -7.684 -3.447 9.234 1 95.19 104 GLN A C 1
ATOM 807 O O . GLN A 1 104 ? -8.766 -3.035 9.664 1 95.19 104 GLN A O 1
ATOM 812 N N . TRP A 1 105 ? -6.609 -2.748 9.25 1 97.31 105 TRP A N 1
ATOM 813 C CA . TRP A 1 105 ? -6.66 -1.337 9.617 1 97.31 105 TRP A CA 1
ATOM 814 C C . TRP A 1 105 ? -7.664 -0.586 8.75 1 97.31 105 TRP A C 1
ATOM 816 O O . TRP A 1 105 ? -8.492 0.169 9.258 1 97.31 105 TRP A O 1
ATOM 826 N N . ALA A 1 106 ? -7.559 -0.733 7.41 1 96.31 106 ALA A N 1
ATOM 827 C CA . ALA A 1 106 ? -8.469 -0.073 6.48 1 96.31 106 ALA A CA 1
ATOM 828 C C . ALA A 1 106 ? -9.922 -0.421 6.797 1 96.31 106 ALA A C 1
ATOM 830 O O . ALA A 1 106 ? -10.805 0.433 6.699 1 96.31 106 ALA A O 1
ATOM 831 N N . THR A 1 107 ? -10.117 -1.648 7.16 1 94.75 107 THR A N 1
ATOM 832 C CA . THR A 1 107 ? -11.453 -2.113 7.512 1 94.75 107 THR A CA 1
ATOM 833 C C . THR A 1 107 ? -11.938 -1.438 8.789 1 94.75 107 THR A C 1
ATOM 835 O O . THR A 1 107 ? -13.039 -0.883 8.828 1 94.75 107 THR A O 1
ATOM 838 N N . ASP A 1 108 ? -11.109 -1.412 9.758 1 95.94 108 ASP A N 1
ATOM 839 C CA . ASP A 1 108 ? -11.469 -0.934 11.086 1 95.94 108 ASP A CA 1
ATOM 840 C C . ASP A 1 108 ? -11.727 0.571 11.078 1 95.94 108 ASP A C 1
ATOM 842 O O . ASP A 1 108 ? -12.547 1.069 11.859 1 95.94 108 ASP A O 1
ATOM 846 N N . HIS A 1 109 ? -11.055 1.271 10.188 1 97.06 109 HIS A N 1
ATOM 847 C CA . HIS A 1 109 ? -11.117 2.729 10.25 1 97.06 109 HIS A CA 1
ATOM 848 C C . HIS A 1 109 ? -11.891 3.301 9.062 1 97.06 109 HIS A C 1
ATOM 850 O O . HIS A 1 109 ? -11.891 4.516 8.852 1 97.06 109 HIS A O 1
ATOM 856 N N . ASN A 1 110 ? -12.539 2.469 8.344 1 93.75 110 ASN A N 1
ATOM 857 C CA . ASN A 1 110 ? -13.234 2.891 7.137 1 93.75 110 ASN A CA 1
ATOM 858 C C . ASN A 1 110 ? -14.266 3.977 7.434 1 93.75 110 ASN A C 1
ATOM 860 O O . ASN A 1 110 ? -14.336 4.98 6.719 1 93.75 110 ASN A O 1
ATOM 864 N N . ASP A 1 111 ? -15.062 3.826 8.438 1 94.62 111 ASP A N 1
ATOM 865 C CA . ASP A 1 111 ? -16.109 4.785 8.75 1 94.62 111 ASP A CA 1
ATOM 866 C C . ASP A 1 111 ? -15.523 6.145 9.133 1 94.62 111 ASP A C 1
ATOM 868 O O . ASP A 1 111 ? -16.047 7.184 8.719 1 94.62 111 ASP A O 1
ATOM 872 N N . GLU A 1 112 ? -14.492 6.098 9.961 1 97.62 112 GLU A N 1
ATOM 873 C CA . GLU A 1 112 ? -13.82 7.324 10.367 1 97.62 112 GLU A CA 1
ATOM 874 C C . GLU A 1 112 ? -13.258 8.07 9.164 1 97.62 112 GLU A C 1
ATOM 876 O O . GLU A 1 112 ? -13.375 9.297 9.078 1 97.62 112 GLU A O 1
ATOM 881 N N . ILE A 1 113 ? -12.727 7.387 8.242 1 97.56 113 ILE A N 1
ATOM 882 C CA . ILE A 1 113 ? -12.125 7.973 7.055 1 97.56 113 ILE A CA 1
ATOM 883 C C . ILE A 1 113 ? -13.219 8.539 6.152 1 97.56 113 ILE A C 1
ATOM 885 O O . ILE A 1 113 ? -13.086 9.656 5.633 1 97.56 113 ILE A O 1
ATOM 889 N N . GLU A 1 114 ? -14.273 7.809 5.965 1 95.81 114 GLU A N 1
ATOM 890 C CA . GLU A 1 114 ? -15.383 8.297 5.148 1 95.81 114 GLU A CA 1
ATOM 891 C C . GLU A 1 114 ? -15.969 9.586 5.727 1 95.81 114 GLU A C 1
ATOM 893 O O . GLU A 1 114 ? -16.312 10.5 4.98 1 95.81 114 GLU A O 1
ATOM 898 N N . THR A 1 115 ? -16.094 9.617 7.008 1 97.62 115 THR A N 1
ATOM 899 C CA . THR A 1 115 ? -16.578 10.828 7.664 1 97.62 115 THR A CA 1
ATOM 900 C C . THR A 1 115 ? -15.641 12 7.414 1 97.62 115 THR A C 1
ATOM 902 O O . THR A 1 115 ? -16.078 13.109 7.117 1 97.62 115 THR A O 1
ATOM 905 N N . ALA A 1 116 ? -14.344 11.742 7.539 1 97.62 116 ALA A N 1
ATOM 906 C CA . ALA A 1 116 ? -13.352 12.781 7.277 1 97.62 116 ALA A CA 1
ATOM 907 C C . ALA A 1 116 ? -13.453 13.297 5.844 1 97.62 116 ALA A C 1
ATOM 909 O O . ALA A 1 116 ? -13.367 14.5 5.602 1 97.62 116 ALA A O 1
ATOM 910 N N . ARG A 1 117 ? -13.609 12.414 4.91 1 97.31 117 ARG A N 1
ATOM 911 C CA . ARG A 1 117 ? -13.742 12.781 3.506 1 97.31 117 ARG A CA 1
ATOM 912 C C . ARG A 1 117 ? -14.961 13.688 3.295 1 97.31 117 ARG A C 1
ATOM 914 O O . ARG A 1 117 ? -14.875 14.688 2.584 1 97.31 117 ARG A O 1
ATOM 921 N N . ARG A 1 118 ? -16 13.281 3.898 1 96.75 118 ARG A N 1
ATOM 922 C CA . ARG A 1 118 ? -17.219 14.07 3.768 1 96.75 118 ARG A CA 1
ATOM 923 C C . ARG A 1 118 ? -17.031 15.477 4.328 1 96.75 118 ARG A C 1
ATOM 925 O O . ARG A 1 118 ? -17.453 16.453 3.717 1 96.75 118 ARG A O 1
ATOM 932 N N . HIS A 1 119 ? -16.406 15.57 5.457 1 97.12 119 HIS A N 1
ATOM 933 C CA . HIS A 1 119 ? -16.156 16.859 6.09 1 97.12 119 HIS A CA 1
ATOM 934 C C . HIS A 1 119 ? -15.227 17.719 5.238 1 97.12 119 HIS A C 1
ATOM 936 O O . HIS A 1 119 ? -15.445 18.922 5.09 1 97.12 119 HIS A O 1
ATOM 942 N N . PHE A 1 120 ? -14.234 17.125 4.719 1 97.31 120 PHE A N 1
ATOM 943 C CA . PHE A 1 120 ? -13.258 17.828 3.895 1 97.31 120 PHE A CA 1
ATOM 944 C C . PHE A 1 120 ? -13.906 18.359 2.619 1 97.31 120 PHE A C 1
ATOM 946 O O . PHE A 1 120 ? -13.664 19.5 2.219 1 97.31 120 PHE A O 1
ATOM 953 N N . ASP A 1 121 ? -14.75 17.531 2.041 1 95.56 121 ASP A N 1
ATOM 954 C CA . ASP A 1 121 ? -15.352 17.875 0.75 1 95.56 121 ASP A CA 1
ATOM 955 C C . ASP A 1 121 ? -16.469 18.906 0.911 1 95.56 121 ASP A C 1
ATOM 957 O O . ASP A 1 121 ? -16.875 19.531 -0.062 1 95.56 121 ASP A O 1
ATOM 961 N N . ALA A 1 122 ? -16.969 19.016 2.053 1 94.75 122 ALA A N 1
ATOM 962 C CA . ALA A 1 122 ? -18.047 19.969 2.334 1 94.75 122 ALA A CA 1
ATOM 963 C C . ALA A 1 122 ? -17.5 21.375 2.508 1 94.75 122 ALA A C 1
ATOM 965 O O . ALA A 1 122 ? -18.25 22.344 2.541 1 94.75 122 ALA A O 1
ATOM 966 N N . ARG A 1 123 ? -16.219 21.578 2.662 1 87.69 123 ARG A N 1
ATOM 967 C CA . ARG A 1 123 ? -15.625 22.891 2.846 1 87.69 123 ARG A CA 1
ATOM 968 C C . ARG A 1 123 ? -15.469 23.625 1.511 1 87.69 123 ARG A C 1
ATOM 970 O O . ARG A 1 123 ? -15.273 22.984 0.474 1 87.69 123 ARG A O 1
ATOM 977 N N . MET B 1 1 ? -9.672 -23.188 12.547 1 38.94 1 MET B N 1
ATOM 978 C CA . MET B 1 1 ? -10.344 -22.5 11.453 1 38.94 1 MET B CA 1
ATOM 979 C C . MET B 1 1 ? -9.594 -21.219 11.086 1 38.94 1 MET B C 1
ATOM 981 O O . MET B 1 1 ? -9.32 -20.375 11.953 1 38.94 1 MET B O 1
ATOM 985 N N . ALA B 1 2 ? -8.828 -21.25 10.094 1 53.94 2 ALA B N 1
ATOM 986 C CA . ALA B 1 2 ? -8.008 -20.094 9.727 1 53.94 2 ALA B CA 1
ATOM 987 C C . ALA B 1 2 ? -8.852 -18.828 9.656 1 53.94 2 ALA B C 1
ATOM 989 O O . ALA B 1 2 ? -10.016 -18.875 9.25 1 53.94 2 ALA B O 1
ATOM 990 N N . LEU B 1 3 ? -8.75 -17.922 10.469 1 60.41 3 LEU B N 1
ATOM 991 C CA . LEU B 1 3 ? -9.492 -16.672 10.477 1 60.41 3 LEU B CA 1
ATOM 992 C C . LEU B 1 3 ? -9.625 -16.109 9.062 1 60.41 3 LEU B C 1
ATOM 994 O O . LEU B 1 3 ? -8.664 -16.125 8.289 1 60.41 3 LEU B O 1
ATOM 998 N N . PRO B 1 4 ? -10.828 -15.969 8.617 1 72.06 4 PRO B N 1
ATOM 999 C CA . PRO B 1 4 ? -11.07 -15.43 7.277 1 72.06 4 PRO B CA 1
ATOM 1000 C C . PRO B 1 4 ? -10.359 -14.094 7.039 1 72.06 4 PRO B C 1
ATOM 1002 O O . PRO B 1 4 ? -10.047 -13.383 7.996 1 72.06 4 PRO B O 1
ATOM 1005 N N . HIS B 1 5 ? -9.906 -13.922 5.906 1 79.69 5 HIS B N 1
ATOM 1006 C CA . HIS B 1 5 ? -9.367 -12.625 5.523 1 79.69 5 HIS B CA 1
ATOM 1007 C C . HIS B 1 5 ? -10.375 -11.508 5.777 1 79.69 5 HIS B C 1
ATOM 1009 O O . HIS B 1 5 ? -11.578 -11.703 5.582 1 79.69 5 HIS B O 1
ATOM 1015 N N . PRO B 1 6 ? -9.969 -10.406 6.277 1 82.44 6 PRO B N 1
ATOM 1016 C CA . PRO B 1 6 ? -10.883 -9.32 6.629 1 82.44 6 PRO B CA 1
ATOM 1017 C C . PRO B 1 6 ? -11.828 -8.953 5.484 1 82.44 6 PRO B C 1
ATOM 1019 O O . PRO B 1 6 ? -12.93 -8.445 5.73 1 82.44 6 PRO B O 1
ATOM 1022 N N . CYS B 1 7 ? -11.453 -9.289 4.324 1 86.81 7 CYS B N 1
ATOM 1023 C CA . CYS B 1 7 ? -12.242 -8.836 3.18 1 86.81 7 CYS B CA 1
ATOM 1024 C C . CYS B 1 7 ? -13.453 -9.727 2.959 1 86.81 7 CYS B C 1
ATOM 1026 O O . CYS B 1 7 ? -14.344 -9.391 2.18 1 86.81 7 CYS B O 1
ATOM 1028 N N . ALA B 1 8 ? -13.508 -10.789 3.617 1 80.56 8 ALA B N 1
ATOM 1029 C CA . ALA B 1 8 ? -14.617 -11.719 3.416 1 80.56 8 ALA B CA 1
ATOM 1030 C C . ALA B 1 8 ? -15.938 -11.094 3.857 1 80.56 8 ALA B C 1
ATOM 1032 O O . ALA B 1 8 ? -17 -11.445 3.346 1 80.56 8 ALA B O 1
ATOM 1033 N N . SER B 1 9 ? -15.867 -10.141 4.66 1 81.31 9 SER B N 1
ATOM 1034 C CA . SER B 1 9 ? -17.078 -9.578 5.25 1 81.31 9 SER B CA 1
ATOM 1035 C C . SER B 1 9 ? -17.344 -8.18 4.719 1 81.31 9 SER B C 1
ATOM 1037 O O . SER B 1 9 ? -18.234 -7.484 5.215 1 81.31 9 SER B O 1
ATOM 1039 N N . TRP B 1 10 ? -16.625 -7.75 3.688 1 89 10 TRP B N 1
ATOM 1040 C CA . TRP B 1 10 ? -16.75 -6.371 3.223 1 89 10 TRP B CA 1
ATOM 1041 C C . TRP B 1 10 ? -18.047 -6.16 2.459 1 89 10 TRP B C 1
ATOM 1043 O O . TRP B 1 10 ? -18.422 -6.984 1.617 1 89 10 TRP B O 1
ATOM 1053 N N . PRO B 1 11 ? -18.719 -5.133 2.855 1 79.12 11 PRO B N 1
ATOM 1054 C CA . PRO B 1 11 ? -19.906 -4.789 2.072 1 79.12 11 PRO B CA 1
ATOM 1055 C C . PRO B 1 11 ? -19.562 -4.117 0.745 1 79.12 11 PRO B C 1
ATOM 1057 O O . PRO B 1 11 ? -18.453 -3.602 0.579 1 79.12 11 PRO B O 1
ATOM 1060 N N . ASP B 1 12 ? -20.625 -4.031 -0.285 1 80 12 ASP B N 1
ATOM 1061 C CA . ASP B 1 12 ? -20.5 -3.303 -1.542 1 80 12 ASP B CA 1
ATOM 1062 C C . ASP B 1 12 ? -19.203 -3.662 -2.258 1 80 12 ASP B C 1
ATOM 1064 O O . ASP B 1 12 ? -18.484 -2.781 -2.748 1 80 12 ASP B O 1
ATOM 1068 N N . ASN B 1 13 ? -18.859 -4.859 -2.191 1 81 13 ASN B N 1
ATOM 1069 C CA . ASN B 1 13 ? -17.656 -5.387 -2.846 1 81 13 ASN B CA 1
ATOM 1070 C C . ASN B 1 13 ? -16.391 -4.719 -2.316 1 81 13 ASN B C 1
ATOM 1072 O O . ASN B 1 13 ? -15.375 -4.672 -3.01 1 81 13 ASN B O 1
ATOM 1076 N N . GLY B 1 14 ? -16.594 -4.008 -1.241 1 90.31 14 GLY B N 1
ATOM 1077 C CA . GLY B 1 14 ? -15.453 -3.479 -0.526 1 90.31 14 GLY B CA 1
ATOM 1078 C C . GLY B 1 14 ? -14.922 -2.188 -1.119 1 90.31 14 GLY B C 1
ATOM 1079 O O . GLY B 1 14 ? -13.766 -1.823 -0.896 1 90.31 14 GLY B O 1
ATOM 1080 N N . ARG B 1 15 ? -15.789 -1.471 -1.826 1 92.19 15 ARG B N 1
ATOM 1081 C CA . ARG B 1 15 ? -15.312 -0.328 -2.6 1 92.19 15 ARG B CA 1
ATOM 1082 C C . ARG B 1 15 ? -14.695 0.731 -1.692 1 92.19 15 ARG B C 1
ATOM 1084 O O . ARG B 1 15 ? -13.57 1.174 -1.922 1 92.19 15 ARG B O 1
ATOM 1091 N N . PRO B 1 16 ? -15.406 1.135 -0.614 1 92.25 16 PRO B N 1
ATOM 1092 C CA . PRO B 1 16 ? -14.797 2.172 0.219 1 92.25 16 PRO B CA 1
ATOM 1093 C C . PRO B 1 16 ? -13.484 1.721 0.853 1 92.25 16 PRO B C 1
ATOM 1095 O O . PRO B 1 16 ? -12.547 2.514 0.973 1 92.25 16 PRO B O 1
ATOM 1098 N N . ILE B 1 17 ? -13.406 0.514 1.216 1 94.44 17 ILE B N 1
ATOM 1099 C CA . ILE B 1 17 ? -12.211 -0.011 1.859 1 94.44 17 ILE B CA 1
ATOM 1100 C C . ILE B 1 17 ? -11.078 -0.109 0.84 1 94.44 17 ILE B C 1
ATOM 1102 O O . ILE B 1 17 ? -9.93 0.225 1.144 1 94.44 17 ILE B O 1
ATOM 1106 N N . ARG B 1 18 ? -11.43 -0.516 -0.339 1 95.38 18 ARG B N 1
ATOM 1107 C CA . ARG B 1 18 ? -10.43 -0.57 -1.399 1 95.38 18 ARG B CA 1
ATOM 1108 C C . ARG B 1 18 ? -9.898 0.824 -1.729 1 95.38 18 ARG B C 1
ATOM 1110 O O . ARG B 1 18 ? -8.711 0.996 -2.006 1 95.38 18 ARG B O 1
ATOM 1117 N N . GLU B 1 19 ? -10.758 1.782 -1.724 1 94.25 19 GLU B N 1
ATOM 1118 C CA . GLU B 1 19 ? -10.328 3.16 -1.945 1 94.25 19 GLU B CA 1
ATOM 1119 C C . GLU B 1 19 ? -9.344 3.611 -0.865 1 94.25 19 GLU B C 1
ATOM 1121 O O . GLU B 1 19 ? -8.359 4.293 -1.158 1 94.25 19 GLU B O 1
ATOM 1126 N N . THR B 1 20 ? -9.641 3.232 0.339 1 95.31 20 THR B N 1
ATOM 1127 C CA . THR B 1 20 ? -8.734 3.541 1.441 1 95.31 20 THR B CA 1
ATOM 1128 C C . THR B 1 20 ? -7.391 2.854 1.245 1 95.31 20 THR B C 1
ATOM 1130 O O . THR B 1 20 ? -6.34 3.479 1.4 1 95.31 20 THR B O 1
ATOM 1133 N N . LEU B 1 21 ? -7.418 1.614 0.906 1 95.38 21 LEU B N 1
ATOM 1134 C CA . LEU B 1 21 ? -6.191 0.858 0.677 1 95.38 21 LEU B CA 1
ATOM 1135 C C . LEU B 1 21 ? -5.371 1.482 -0.447 1 95.38 21 LEU B C 1
ATOM 1137 O O . LEU B 1 21 ? -4.145 1.547 -0.362 1 95.38 21 LEU B O 1
ATOM 1141 N N . ASP B 1 22 ? -6.016 1.963 -1.458 1 93.69 22 ASP B N 1
ATOM 1142 C CA . ASP B 1 22 ? -5.344 2.631 -2.57 1 93.69 22 ASP B CA 1
ATOM 1143 C C . ASP B 1 22 ? -4.578 3.861 -2.09 1 93.69 22 ASP B C 1
ATOM 1145 O O . ASP B 1 22 ? -3.523 4.195 -2.637 1 93.69 22 ASP B O 1
ATOM 1149 N N . ARG B 1 23 ? -5.039 4.484 -1.105 1 93.38 23 ARG B N 1
ATOM 1150 C CA . ARG B 1 23 ? -4.441 5.723 -0.615 1 93.38 23 ARG B CA 1
ATOM 1151 C C . ARG B 1 23 ? -3.322 5.434 0.381 1 93.38 23 ARG B C 1
ATOM 1153 O O . ARG B 1 23 ? -2.197 5.914 0.217 1 93.38 23 ARG B O 1
ATOM 1160 N N . VAL B 1 24 ? -3.568 4.574 1.348 1 93.88 24 VAL B N 1
ATOM 1161 C CA . VAL B 1 24 ? -2.629 4.434 2.455 1 93.88 24 VAL B CA 1
ATOM 1162 C C . VAL B 1 24 ? -1.503 3.48 2.057 1 93.88 24 VAL B C 1
ATOM 1164 O O . VAL B 1 24 ? -0.446 3.459 2.693 1 93.88 24 VAL B O 1
ATOM 1167 N N . GLY B 1 25 ? -1.722 2.736 1.05 1 94.81 25 GLY B N 1
ATOM 1168 C CA . GLY B 1 25 ? -0.714 1.786 0.604 1 94.81 25 GLY B CA 1
ATOM 1169 C C . GLY B 1 25 ? 0.218 2.355 -0.449 1 94.81 25 GLY B C 1
ATOM 1170 O O . GLY B 1 25 ? 1.226 1.734 -0.794 1 94.81 25 GLY B O 1
ATOM 1171 N N . ASP B 1 26 ? -0.126 3.463 -1.003 1 95.38 26 ASP B N 1
ATOM 1172 C CA . ASP B 1 26 ? 0.741 4.035 -2.027 1 95.38 26 ASP B CA 1
ATOM 1173 C C . ASP B 1 26 ? 2.076 4.477 -1.432 1 95.38 26 ASP B C 1
ATOM 1175 O O . ASP B 1 26 ? 2.137 4.902 -0.276 1 95.38 26 ASP B O 1
ATOM 1179 N N . LYS B 1 27 ? 3.107 4.504 -2.254 1 95.81 27 LYS B N 1
ATOM 1180 C CA . LYS B 1 27 ? 4.465 4.703 -1.753 1 95.81 27 LYS B CA 1
ATOM 1181 C C . LYS B 1 27 ? 4.605 6.066 -1.084 1 95.81 27 LYS B C 1
ATOM 1183 O O . LYS B 1 27 ? 5.293 6.195 -0.068 1 95.81 27 LYS B O 1
ATOM 1188 N N . TRP B 1 28 ? 3.979 7.109 -1.674 1 97.19 28 TRP B N 1
ATOM 1189 C CA . TRP B 1 28 ? 4.16 8.445 -1.122 1 97.19 28 TRP B CA 1
ATOM 1190 C C . TRP B 1 28 ? 3.451 8.586 0.223 1 97.19 28 TRP B C 1
ATOM 1192 O O . TRP B 1 28 ? 3.99 9.18 1.158 1 97.19 28 TRP B O 1
ATOM 1202 N N . SER B 1 29 ? 2.277 8.023 0.329 1 97.62 29 SER B N 1
ATOM 1203 C CA . SER B 1 29 ? 1.575 8.016 1.608 1 97.62 29 SER B CA 1
ATOM 1204 C C . SER B 1 29 ? 2.371 7.27 2.674 1 97.62 29 SER B C 1
ATOM 1206 O O . SER B 1 29 ? 2.525 7.754 3.795 1 97.62 29 SER B O 1
ATOM 1208 N N . VAL B 1 30 ? 2.863 6.137 2.338 1 97.19 30 VAL B N 1
ATOM 1209 C CA . VAL B 1 30 ? 3.652 5.305 3.242 1 97.19 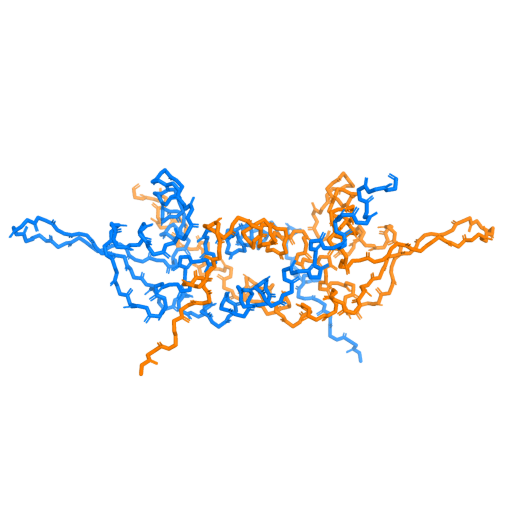30 VAL B CA 1
ATOM 1210 C C . VAL B 1 30 ? 4.859 6.09 3.748 1 97.19 30 VAL B C 1
ATOM 1212 O O . VAL B 1 30 ? 5.109 6.148 4.953 1 97.19 30 VAL B O 1
ATOM 1215 N N . LEU B 1 31 ? 5.582 6.73 2.861 1 96.62 31 LEU B N 1
ATOM 1216 C CA . LEU B 1 31 ? 6.809 7.434 3.219 1 96.62 31 LEU B CA 1
ATOM 1217 C C . LEU B 1 31 ? 6.496 8.695 4.02 1 96.62 31 LEU B C 1
ATOM 1219 O O . LEU B 1 31 ? 7.148 8.969 5.031 1 96.62 31 LEU B O 1
ATOM 1223 N N . ILE B 1 32 ? 5.469 9.414 3.625 1 97.75 32 ILE B N 1
ATOM 1224 C CA . ILE B 1 32 ? 5.113 10.656 4.301 1 97.75 32 ILE B CA 1
ATOM 1225 C C . ILE B 1 32 ? 4.625 10.352 5.715 1 97.75 32 ILE B C 1
ATOM 1227 O O . ILE B 1 32 ? 5.043 11.008 6.676 1 97.75 32 ILE B O 1
ATOM 1231 N N . ILE B 1 33 ? 3.783 9.367 5.895 1 97.88 33 ILE B N 1
ATOM 1232 C CA . ILE B 1 33 ? 3.277 8.992 7.211 1 97.88 33 ILE B CA 1
ATOM 1233 C C . ILE B 1 33 ? 4.434 8.539 8.094 1 97.88 33 ILE B C 1
ATOM 1235 O O . ILE B 1 33 ? 4.527 8.93 9.258 1 97.88 33 ILE B O 1
ATOM 1239 N N . GLY B 1 34 ? 5.312 7.727 7.559 1 96.38 34 GLY B N 1
ATOM 1240 C CA . GLY B 1 34 ? 6.473 7.277 8.312 1 96.38 34 GLY B CA 1
ATOM 1241 C C . GLY B 1 34 ? 7.367 8.414 8.773 1 96.38 34 GLY B C 1
ATOM 1242 O O . GLY B 1 34 ? 7.82 8.43 9.914 1 96.38 34 GLY B O 1
ATOM 1243 N N . ILE B 1 35 ? 7.617 9.328 7.93 1 96.62 35 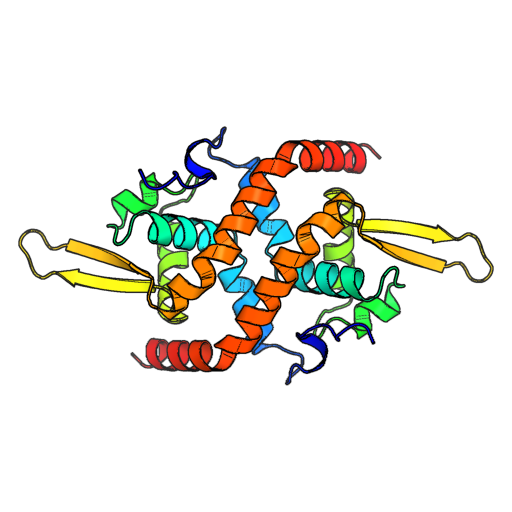ILE B N 1
ATOM 1244 C CA . ILE B 1 35 ? 8.516 10.438 8.227 1 96.62 35 ILE B CA 1
ATOM 1245 C C . ILE B 1 35 ? 7.875 11.359 9.266 1 96.62 35 ILE B C 1
ATOM 1247 O O . ILE B 1 35 ? 8.523 11.742 10.242 1 96.62 35 ILE B O 1
ATOM 1251 N N . LEU B 1 36 ? 6.594 11.648 9.094 1 97.69 36 LEU B N 1
ATOM 1252 C CA . LEU B 1 36 ? 5.902 12.508 10.055 1 97.69 36 LEU B CA 1
ATOM 1253 C C . LEU B 1 36 ? 5.793 11.82 11.414 1 97.69 36 LEU B C 1
ATOM 1255 O O . LEU B 1 36 ? 5.836 12.484 12.453 1 97.69 36 LEU B O 1
ATOM 1259 N N . ALA B 1 37 ? 5.656 10.539 11.352 1 95.75 37 ALA B N 1
ATOM 1260 C CA . ALA B 1 37 ? 5.57 9.789 12.602 1 95.75 37 ALA B CA 1
ATOM 1261 C C . ALA B 1 37 ? 6.867 9.898 13.398 1 95.75 37 ALA B C 1
ATOM 1263 O O . ALA B 1 37 ? 6.84 9.969 14.633 1 95.75 37 ALA B O 1
ATOM 1264 N N . LEU B 1 38 ? 7.898 9.922 12.781 1 92.75 38 LEU B N 1
ATOM 1265 C CA . LEU B 1 38 ? 9.211 9.953 13.414 1 92.75 38 LEU B CA 1
ATOM 1266 C C . LEU B 1 38 ? 9.609 11.383 13.773 1 92.75 38 LEU B C 1
ATOM 1268 O O . LEU B 1 38 ? 10.156 11.625 14.852 1 92.75 38 LEU B O 1
ATOM 1272 N N . SER B 1 39 ? 9.305 12.32 12.922 1 94.31 39 SER B N 1
ATOM 1273 C CA . SER B 1 39 ? 9.844 13.672 13.031 1 94.31 39 SER B CA 1
ATOM 1274 C C . SER B 1 39 ? 8.875 14.594 13.773 1 94.31 39 SER B C 1
ATOM 1276 O O . SER B 1 39 ? 9.289 15.625 14.305 1 94.31 39 SER B O 1
ATOM 1278 N N . GLY B 1 40 ? 7.648 14.148 13.797 1 96.19 40 GLY B N 1
ATOM 1279 C CA . GLY B 1 40 ? 6.645 15.109 14.219 1 96.19 40 GLY B CA 1
ATOM 1280 C C . GLY B 1 40 ? 6.277 16.109 13.133 1 96.19 40 GLY B C 1
ATOM 1281 O O . GLY B 1 40 ? 6.43 15.82 11.945 1 96.19 40 GLY B O 1
ATOM 1282 N N . PRO B 1 41 ? 5.758 17.281 13.547 1 98.06 41 PRO B N 1
ATOM 1283 C CA . PRO B 1 41 ? 5.312 18.281 12.57 1 98.06 41 PRO B CA 1
ATOM 1284 C C . PRO B 1 41 ? 6.453 18.797 11.695 1 98.06 41 PRO B C 1
ATOM 1286 O O . PRO B 1 41 ? 7.559 19.047 12.195 1 98.06 41 PRO B O 1
ATOM 1289 N N . LEU B 1 42 ? 6.18 18.969 10.43 1 98.19 42 LEU B N 1
ATOM 1290 C CA . LEU B 1 42 ? 7.16 19.484 9.477 1 98.19 42 LEU B CA 1
ATOM 1291 C C . LEU B 1 42 ? 6.512 20.469 8.523 1 98.19 42 LEU B C 1
ATOM 1293 O O . LEU B 1 42 ? 5.332 20.344 8.188 1 98.19 42 LEU B O 1
ATOM 1297 N N . ARG B 1 43 ? 7.367 21.391 8.125 1 98 43 ARG B N 1
ATOM 1298 C CA . ARG B 1 43 ? 6.949 22.266 7.035 1 98 43 ARG B CA 1
ATOM 1299 C C . ARG B 1 43 ? 7.09 21.562 5.688 1 98 43 ARG B C 1
ATOM 1301 O O . ARG B 1 43 ? 7.738 20.516 5.59 1 98 43 ARG B O 1
ATOM 1308 N N . PHE B 1 44 ? 6.441 22.172 4.656 1 98.12 44 PHE B N 1
ATOM 1309 C CA . PHE B 1 44 ? 6.414 21.594 3.316 1 98.12 44 PHE B CA 1
ATOM 1310 C C . PHE B 1 44 ? 7.824 21.328 2.811 1 98.12 44 PHE B C 1
ATOM 1312 O O . PHE B 1 44 ? 8.125 20.234 2.336 1 98.12 44 PHE B O 1
ATOM 1319 N N . SER B 1 45 ? 8.656 22.297 3.021 1 97.56 45 SER B N 1
ATOM 1320 C CA . SER B 1 45 ? 10.008 22.203 2.486 1 97.56 45 SER B CA 1
ATOM 1321 C C . SER B 1 45 ? 10.805 21.094 3.17 1 97.56 45 SER B C 1
ATOM 1323 O O . SER B 1 45 ? 11.547 20.359 2.514 1 97.56 45 SER B O 1
ATOM 1325 N N . ALA B 1 46 ? 10.664 20.984 4.453 1 97.19 46 ALA B N 1
ATOM 1326 C CA . ALA B 1 46 ? 11.344 19.938 5.207 1 97.19 46 ALA B CA 1
ATOM 1327 C C . ALA B 1 46 ? 10.844 18.562 4.789 1 97.19 46 ALA B C 1
ATOM 1329 O O . ALA B 1 46 ? 11.641 17.625 4.652 1 97.19 46 ALA B O 1
ATOM 1330 N N . LEU B 1 47 ? 9.547 18.406 4.621 1 96.88 47 LEU B N 1
ATOM 1331 C CA . LEU B 1 47 ? 8.969 17.156 4.152 1 96.88 47 LEU B CA 1
ATOM 1332 C C . LEU B 1 47 ? 9.477 16.812 2.76 1 96.88 47 LEU B C 1
ATOM 1334 O O . LEU B 1 47 ? 9.844 15.664 2.5 1 96.88 47 LEU B O 1
ATOM 1338 N N . HIS B 1 48 ? 9.477 17.797 1.92 1 97.19 48 HIS B N 1
ATOM 1339 C CA . HIS B 1 48 ? 9.945 17.594 0.552 1 97.19 48 HIS B CA 1
ATOM 1340 C C . HIS B 1 48 ? 11.383 17.094 0.525 1 97.19 48 HIS B C 1
ATOM 1342 O O . HIS B 1 48 ? 11.727 16.234 -0.274 1 97.19 48 HIS B O 1
ATOM 1348 N N . GLN B 1 49 ? 12.188 17.547 1.419 1 94.88 49 GLN B N 1
ATOM 1349 C CA . GLN B 1 49 ? 13.594 17.172 1.484 1 94.88 49 GLN B CA 1
ATOM 1350 C C . GLN B 1 49 ? 13.766 15.789 2.1 1 94.88 49 GLN B C 1
ATOM 1352 O O . GLN B 1 49 ? 14.75 15.102 1.827 1 94.88 49 GLN B O 1
ATOM 1357 N N . SER B 1 50 ? 12.836 15.43 2.887 1 94.38 50 SER B N 1
ATOM 1358 C CA . SER B 1 50 ? 12.977 14.195 3.643 1 94.38 50 SER B CA 1
ATOM 1359 C C . SER B 1 50 ? 12.508 12.992 2.826 1 94.38 50 SER B C 1
ATOM 1361 O O . SER B 1 50 ? 12.938 11.859 3.072 1 94.38 50 SER B O 1
ATOM 1363 N N . VAL B 1 51 ? 11.617 13.125 1.888 1 95.06 51 VAL B N 1
ATOM 1364 C CA . VAL B 1 51 ? 11.062 12.039 1.089 1 95.06 51 VAL B CA 1
ATOM 1365 C C . VAL B 1 51 ? 11.867 11.883 -0.199 1 95.06 51 VAL B C 1
ATOM 1367 O O . VAL B 1 51 ? 11.766 12.711 -1.108 1 95.06 51 VAL B O 1
ATOM 1370 N N . PRO B 1 52 ? 12.508 10.852 -0.315 1 92.94 52 PRO B N 1
ATOM 1371 C CA . PRO B 1 52 ? 13.391 10.703 -1.472 1 92.94 52 PRO B CA 1
ATOM 1372 C C . PRO B 1 52 ? 12.625 10.578 -2.787 1 92.94 52 PRO B C 1
ATOM 1374 O O . PRO B 1 52 ? 11.789 9.68 -2.938 1 92.94 52 PRO B O 1
ATOM 1377 N N . GLY B 1 53 ? 12.961 11.555 -3.688 1 94.5 53 GLY B N 1
ATOM 1378 C CA . GLY B 1 53 ? 12.523 11.406 -5.066 1 94.5 53 GLY B CA 1
ATOM 1379 C C . GLY B 1 53 ? 11.148 11.984 -5.328 1 94.5 53 GLY B C 1
ATOM 1380 O O . GLY B 1 53 ? 10.672 11.984 -6.469 1 94.5 53 GLY B O 1
ATOM 1381 N N . ILE B 1 54 ? 10.539 12.5 -4.344 1 96.31 54 ILE B N 1
ATOM 1382 C CA . ILE B 1 54 ? 9.18 13 -4.547 1 96.31 54 ILE B CA 1
ATOM 1383 C C . ILE B 1 54 ? 9.227 14.352 -5.254 1 96.31 54 ILE B C 1
ATOM 1385 O O . ILE B 1 54 ? 10.086 15.18 -4.965 1 96.31 54 ILE B O 1
ATOM 1389 N N . SER B 1 55 ? 8.406 14.602 -6.184 1 97.19 55 SER B N 1
ATOM 1390 C CA . SER B 1 55 ? 8.25 15.93 -6.773 1 97.19 55 SER B CA 1
ATOM 1391 C C . SER B 1 55 ? 7.355 16.812 -5.914 1 97.19 55 SER B C 1
ATOM 1393 O O . SER B 1 55 ? 6.57 16.312 -5.105 1 97.19 55 SER B O 1
ATOM 1395 N N . GLN B 1 56 ? 7.43 18.125 -6.125 1 97.94 56 GLN B N 1
ATOM 1396 C CA . GLN B 1 56 ? 6.574 19.078 -5.418 1 97.94 56 GLN B CA 1
ATOM 1397 C C . GLN B 1 56 ? 5.098 18.797 -5.691 1 97.94 56 GLN B C 1
ATOM 1399 O O . GLN B 1 56 ? 4.266 18.875 -4.785 1 97.94 56 GLN B O 1
ATOM 1404 N N . ARG B 1 57 ? 4.859 18.5 -6.883 1 98.19 57 ARG B N 1
ATOM 1405 C CA . ARG B 1 57 ? 3.48 18.219 -7.277 1 98.19 57 ARG B CA 1
ATOM 1406 C C . ARG B 1 57 ? 2.926 17.016 -6.523 1 98.19 57 ARG B C 1
ATOM 1408 O O . ARG B 1 57 ? 1.826 17.078 -5.969 1 98.19 57 ARG B O 1
ATOM 1415 N N . MET B 1 58 ? 3.703 15.977 -6.531 1 98.06 58 MET B N 1
ATOM 1416 C CA . MET B 1 58 ? 3.242 14.75 -5.883 1 98.06 58 MET B CA 1
ATOM 1417 C C . MET B 1 58 ? 3.137 14.945 -4.371 1 98.06 58 MET B C 1
ATOM 1419 O O . MET B 1 58 ? 2.254 14.375 -3.729 1 98.06 58 MET B O 1
ATOM 1423 N N . LEU B 1 59 ? 4.055 15.672 -3.775 1 98.62 59 LEU B N 1
ATOM 1424 C CA . LEU B 1 59 ? 3.941 15.977 -2.354 1 98.62 59 LEU B CA 1
ATOM 1425 C C . LEU B 1 59 ? 2.648 16.734 -2.062 1 98.62 59 LEU B C 1
ATOM 1427 O O . LEU B 1 59 ? 1.912 16.375 -1.138 1 98.62 59 LEU B O 1
ATOM 1431 N N . THR B 1 60 ? 2.348 17.766 -2.854 1 98.5 60 THR B N 1
ATOM 1432 C CA . THR B 1 60 ? 1.133 18.547 -2.699 1 98.5 60 THR B CA 1
ATOM 1433 C C . THR B 1 60 ? -0.107 17.672 -2.797 1 98.5 60 THR B C 1
ATOM 1435 O O . THR B 1 60 ? -0.977 17.719 -1.925 1 98.5 60 THR B O 1
ATOM 1438 N N . LEU B 1 61 ? -0.116 16.875 -3.824 1 98.44 61 LEU B N 1
ATOM 1439 C CA . LEU B 1 61 ? -1.264 16 -4.066 1 98.44 61 LEU B CA 1
ATOM 1440 C C . LEU B 1 61 ? -1.432 15 -2.932 1 98.44 61 LEU B C 1
ATOM 1442 O O . LEU B 1 61 ? -2.543 14.789 -2.439 1 98.44 61 LEU B O 1
ATOM 1446 N N . THR B 1 62 ? -0.35 14.375 -2.52 1 98.44 62 THR B N 1
ATOM 1447 C CA . THR B 1 62 ? -0.413 13.359 -1.48 1 98.44 62 THR B CA 1
ATOM 1448 C C . THR B 1 62 ? -0.85 13.961 -0.15 1 98.44 62 THR B C 1
ATOM 1450 O O . THR B 1 62 ? -1.676 13.391 0.56 1 98.44 62 THR B O 1
ATOM 1453 N N . LEU B 1 63 ? -0.312 15.102 0.201 1 98.62 63 LEU B N 1
ATOM 1454 C CA . LEU B 1 63 ? -0.702 15.766 1.439 1 98.62 63 LEU B CA 1
ATOM 1455 C C . LEU B 1 63 ? -2.188 16.109 1.426 1 98.62 63 LEU B C 1
ATOM 1457 O O . LEU B 1 63 ? -2.875 15.953 2.438 1 98.62 63 LEU B O 1
ATOM 1461 N N . ARG B 1 64 ? -2.664 16.594 0.295 1 98.31 64 ARG B N 1
ATOM 1462 C CA . ARG B 1 64 ? -4.086 16.906 0.177 1 98.31 64 ARG B CA 1
ATOM 1463 C C . ARG B 1 64 ? -4.938 15.656 0.39 1 98.31 64 ARG B C 1
ATOM 1465 O O . ARG B 1 64 ? -5.953 15.703 1.087 1 98.31 64 ARG B O 1
ATOM 1472 N N . HIS B 1 65 ? -4.586 14.57 -0.198 1 98.06 65 HIS B N 1
ATOM 1473 C CA . HIS B 1 65 ? -5.309 13.312 -0.036 1 98.06 65 HIS B CA 1
ATOM 1474 C C . HIS B 1 65 ? -5.293 12.852 1.418 1 98.06 65 HIS B C 1
ATOM 1476 O O . HIS B 1 65 ? -6.312 12.406 1.943 1 98.06 65 HIS B O 1
ATOM 1482 N N . LEU B 1 66 ? -4.152 12.945 2.037 1 98.56 66 LEU B N 1
ATOM 1483 C CA . LEU B 1 66 ? -4.02 12.516 3.424 1 98.56 66 LEU B CA 1
ATOM 1484 C C . LEU B 1 66 ? -4.84 13.406 4.352 1 98.56 66 LEU B C 1
ATOM 1486 O O . LEU B 1 66 ? -5.375 12.93 5.359 1 98.56 66 LEU B O 1
ATOM 1490 N N . GLN B 1 67 ? -4.895 14.711 4.031 1 98.62 67 GLN B N 1
ATOM 1491 C CA . GLN B 1 67 ? -5.766 15.609 4.773 1 98.62 67 GLN B CA 1
ATOM 1492 C C . GLN B 1 67 ? -7.234 15.227 4.594 1 98.62 67 GLN B C 1
ATOM 1494 O O . GLN B 1 67 ? -7.98 15.141 5.57 1 98.62 67 GLN B O 1
ATOM 1499 N N . ARG B 1 68 ? -7.605 14.977 3.375 1 98.25 68 ARG B N 1
ATOM 1500 C CA . ARG B 1 68 ? -8.977 14.594 3.059 1 98.25 68 ARG B CA 1
ATOM 1501 C C . ARG B 1 68 ? -9.375 13.312 3.791 1 98.25 68 ARG B C 1
ATOM 1503 O O . ARG B 1 68 ? -10.516 13.188 4.25 1 98.25 68 ARG B O 1
ATOM 1510 N N . ASP B 1 69 ? -8.477 12.422 3.92 1 97.94 69 ASP B N 1
ATOM 1511 C CA . ASP B 1 69 ? -8.75 11.133 4.543 1 97.94 69 ASP B CA 1
ATOM 1512 C C . ASP B 1 69 ? -8.648 11.219 6.062 1 97.94 69 ASP B C 1
ATOM 1514 O O . ASP B 1 69 ? -8.867 10.234 6.762 1 97.94 69 ASP B O 1
ATOM 1518 N N . GLY B 1 70 ? -8.242 12.328 6.566 1 98.44 70 GLY B N 1
ATOM 1519 C CA . GLY B 1 70 ? -8.195 12.555 8 1 98.44 70 GLY B CA 1
ATOM 1520 C C . GLY B 1 70 ? -6.918 12.039 8.648 1 98.44 70 GLY B C 1
ATOM 1521 O O . GLY B 1 70 ? -6.867 11.836 9.859 1 98.44 70 GLY B O 1
ATOM 1522 N N . LEU B 1 71 ? -5.902 11.852 7.863 1 98.62 71 LEU B N 1
ATOM 1523 C CA . LEU B 1 71 ? -4.684 11.234 8.367 1 98.62 71 LEU B CA 1
ATOM 1524 C C . LEU B 1 71 ? -3.637 12.289 8.711 1 98.62 71 LEU B C 1
ATOM 1526 O O . LEU B 1 71 ? -2.738 12.039 9.516 1 98.62 71 LEU B O 1
ATOM 1530 N N . VAL B 1 72 ? -3.689 13.438 8.086 1 98.69 72 VAL B N 1
ATOM 1531 C CA . VAL B 1 72 ? -2.742 14.523 8.297 1 98.69 72 VAL B CA 1
ATOM 1532 C C . VAL B 1 72 ? -3.5 15.82 8.594 1 98.69 72 VAL B C 1
ATOM 1534 O O . VAL B 1 72 ? -4.555 16.078 8.008 1 98.69 72 VAL B O 1
ATOM 1537 N N . LYS B 1 73 ? -2.938 16.531 9.461 1 98.62 73 LYS B N 1
ATOM 1538 C CA . LYS B 1 73 ? -3.457 17.844 9.805 1 98.62 73 LYS B CA 1
ATOM 1539 C C . LYS B 1 73 ? -2.531 18.953 9.297 1 98.62 73 LYS B C 1
ATOM 1541 O O . LYS B 1 73 ? -1.313 18.875 9.477 1 98.62 73 LYS B O 1
ATOM 1546 N N . ARG B 1 74 ? -3.092 19.812 8.57 1 98.12 74 ARG B N 1
ATOM 1547 C CA . ARG B 1 74 ? -2.402 21.016 8.133 1 98.12 74 ARG B CA 1
ATOM 1548 C C . ARG B 1 74 ? -2.727 22.188 9.047 1 98.12 74 ARG B C 1
ATOM 1550 O O . ARG B 1 74 ? -3.893 22.562 9.195 1 98.12 74 ARG B O 1
ATOM 1557 N N . THR B 1 75 ? -1.763 22.797 9.672 1 97.94 75 THR B N 1
ATOM 1558 C CA . THR B 1 75 ? -1.972 23.922 10.578 1 97.94 75 THR B CA 1
ATOM 1559 C C . THR B 1 75 ? -1.26 25.172 10.062 1 97.94 75 THR B C 1
ATOM 1561 O O . THR B 1 75 ? -0.051 25.141 9.82 1 97.94 75 THR B O 1
ATOM 1564 N N . ALA B 1 76 ? -2.008 26.219 9.961 1 96.62 76 ALA B N 1
ATOM 1565 C CA . ALA B 1 76 ? -1.452 27.516 9.562 1 96.62 76 ALA B CA 1
ATOM 1566 C C . ALA B 1 76 ? -1.216 28.406 10.781 1 96.62 76 ALA B C 1
ATOM 1568 O O . ALA B 1 76 ? -2.08 28.516 11.648 1 96.62 76 ALA B O 1
ATOM 1569 N N . TYR B 1 77 ? -0.054 28.953 10.852 1 95.56 77 TYR B N 1
ATOM 1570 C CA . TYR B 1 77 ? 0.303 29.906 11.898 1 95.56 77 TYR B CA 1
ATOM 1571 C C . TYR B 1 77 ? 0.41 31.312 11.336 1 95.56 77 TYR B C 1
ATOM 1573 O O . TYR B 1 77 ? 1.185 31.562 10.414 1 95.56 77 TYR B O 1
ATOM 1581 N N . ALA B 1 78 ? -0.364 32.156 11.898 1 93 78 ALA B N 1
ATOM 1582 C CA . ALA B 1 78 ? -0.378 33.531 11.484 1 93 78 ALA B CA 1
ATOM 1583 C C . ALA B 1 78 ? 0.788 34.312 12.094 1 93 78 ALA B C 1
ATOM 1585 O O . ALA B 1 78 ? 0.583 35.25 12.891 1 93 78 ALA B O 1
ATOM 1586 N N . GLU B 1 79 ? 1.896 33.969 11.891 1 92.31 79 GLU B N 1
ATOM 1587 C CA . GLU B 1 79 ? 3.105 34.656 12.328 1 92.31 79 GLU B CA 1
ATOM 1588 C C . GLU B 1 79 ? 3.82 35.312 11.156 1 92.31 79 GLU B C 1
ATOM 1590 O O . GLU B 1 79 ? 3.312 35.312 10.031 1 92.31 79 GLU B O 1
ATOM 1595 N N . VAL B 1 80 ? 4.75 36.219 11.438 1 92.12 80 VAL B N 1
ATOM 1596 C CA . VAL B 1 80 ? 5.555 36.875 10.414 1 92.12 80 VAL B CA 1
ATOM 1597 C C . VAL B 1 80 ? 6.984 36.344 10.453 1 92.12 80 VAL B C 1
ATOM 1599 O O . VAL B 1 80 ? 7.699 36.531 11.438 1 92.12 80 VAL B O 1
ATOM 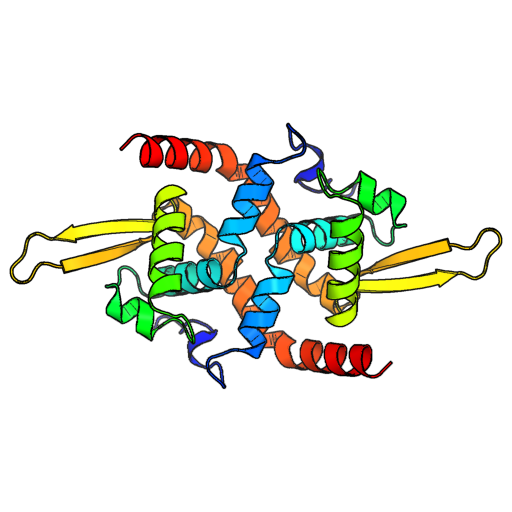1602 N N . PRO B 1 81 ? 7.27 35.531 9.297 1 92.44 81 PRO B N 1
ATOM 1603 C CA . PRO B 1 81 ? 6.492 35.156 8.117 1 92.44 81 PRO B CA 1
ATOM 1604 C C . PRO B 1 81 ? 5.508 34 8.398 1 92.44 81 PRO B C 1
ATOM 1606 O O . PRO B 1 81 ? 5.723 33.219 9.32 1 92.44 81 PRO B O 1
ATOM 1609 N N . PRO B 1 82 ? 4.438 34.031 7.605 1 94.62 82 PRO B N 1
ATOM 1610 C CA . PRO B 1 82 ? 3.465 32.938 7.812 1 94.62 82 PRO B CA 1
ATOM 1611 C C . PRO B 1 82 ? 4.086 31.562 7.691 1 94.62 82 PRO B C 1
ATOM 1613 O O . PRO B 1 82 ? 5.016 31.359 6.902 1 94.62 82 PRO B O 1
ATOM 1616 N N . ARG B 1 83 ? 3.574 30.594 8.477 1 94.88 83 ARG B N 1
ATOM 1617 C CA . ARG B 1 83 ? 4.125 29.25 8.461 1 94.88 83 ARG B CA 1
ATOM 1618 C C . ARG B 1 83 ? 3.012 28.203 8.477 1 94.88 83 ARG B C 1
ATOM 1620 O O . ARG B 1 83 ? 1.993 28.391 9.148 1 94.88 83 ARG B O 1
ATOM 1627 N N . VAL B 1 84 ? 3.266 27.172 7.723 1 97.31 84 VAL B N 1
ATOM 1628 C CA . VAL B 1 84 ? 2.346 26.031 7.695 1 97.31 84 VAL B CA 1
ATOM 1629 C C . VAL B 1 84 ? 3.094 24.75 8.062 1 97.31 84 VAL B C 1
ATOM 1631 O O . VAL B 1 84 ? 4.211 24.516 7.594 1 97.31 84 VAL B O 1
ATOM 1634 N N . GLU B 1 85 ? 2.426 23.969 8.938 1 98.44 85 GLU B N 1
ATOM 1635 C CA . GLU B 1 85 ? 3.018 22.688 9.32 1 98.44 85 GLU B CA 1
ATOM 1636 C C . GLU B 1 85 ? 2.047 21.531 9.078 1 98.44 85 GLU B C 1
ATOM 1638 O O . GLU B 1 85 ? 0.829 21.719 9.125 1 98.44 85 GLU B O 1
ATOM 1643 N N . TYR B 1 86 ? 2.609 20.453 8.82 1 98.69 86 TYR B N 1
ATOM 1644 C CA . TYR B 1 86 ? 1.877 19.203 8.664 1 98.69 86 TYR B CA 1
ATOM 1645 C C . TYR B 1 86 ? 2.24 18.219 9.766 1 98.69 86 TYR B C 1
ATOM 1647 O O . TYR B 1 86 ? 3.414 18.078 10.109 1 98.69 86 TYR B O 1
ATOM 1655 N N . GLU B 1 87 ? 1.26 17.578 10.328 1 98.62 87 GLU B N 1
ATOM 1656 C CA . GLU B 1 87 ? 1.483 16.562 11.344 1 98.62 87 GLU B CA 1
ATOM 1657 C C . GLU B 1 87 ? 0.45 15.445 11.242 1 98.62 87 GLU B C 1
ATOM 1659 O O . GLU B 1 87 ? -0.608 15.625 10.633 1 98.62 87 GLU B O 1
ATOM 1664 N N . LEU B 1 88 ? 0.761 14.336 11.812 1 98.56 88 LEU B N 1
ATOM 1665 C CA . LEU B 1 88 ? -0.194 13.234 11.82 1 98.56 88 LEU B CA 1
ATOM 1666 C C . LEU B 1 88 ? -1.318 13.5 12.82 1 98.56 88 LEU B C 1
ATOM 1668 O O . LEU B 1 88 ? -1.079 14.023 13.906 1 98.56 88 LEU B O 1
ATOM 1672 N N . THR B 1 89 ? -2.506 13.188 12.383 1 98.69 89 THR B N 1
ATOM 1673 C CA . THR B 1 89 ? -3.596 13.062 13.344 1 98.69 89 THR B CA 1
ATOM 1674 C C . THR B 1 89 ? -3.463 11.773 14.148 1 98.69 89 THR B C 1
ATOM 1676 O O . THR B 1 89 ? -2.619 10.922 13.836 1 98.69 89 THR B O 1
ATOM 1679 N N . PRO B 1 90 ? -4.32 11.633 15.188 1 98.25 90 PRO B N 1
ATOM 1680 C CA . PRO B 1 90 ? -4.324 10.344 15.875 1 98.25 90 PRO B CA 1
ATOM 1681 C C . PRO B 1 90 ? -4.602 9.172 14.938 1 98.25 90 PRO B C 1
ATOM 1683 O O . PRO B 1 90 ? -3.969 8.117 15.055 1 98.25 90 PRO B O 1
ATOM 1686 N N . LEU B 1 91 ? -5.512 9.367 14.023 1 98.25 91 LEU B N 1
ATOM 1687 C CA . LEU B 1 91 ? -5.797 8.344 13.023 1 98.25 91 LEU B CA 1
ATOM 1688 C C . LEU B 1 91 ? -4.562 8.039 12.188 1 98.25 91 LEU B C 1
ATOM 1690 O O . LEU B 1 91 ? -4.219 6.875 11.969 1 98.25 91 LEU B O 1
ATOM 1694 N N . GLY B 1 92 ? -3.898 9.07 11.695 1 98.19 92 GLY B N 1
ATOM 1695 C CA . GLY B 1 92 ? -2.66 8.883 10.953 1 98.19 92 GLY B CA 1
ATOM 1696 C C . GLY B 1 92 ? -1.594 8.156 11.75 1 98.19 92 GLY B C 1
ATOM 1697 O O . GLY B 1 92 ? -0.906 7.281 11.219 1 98.19 92 GLY B O 1
ATOM 1698 N N . SER B 1 93 ? -1.485 8.508 13 1 97.75 93 SER B N 1
ATOM 1699 C CA . SER B 1 93 ? -0.486 7.914 13.875 1 97.75 93 SER B CA 1
ATOM 1700 C C . SER B 1 93 ? -0.754 6.426 14.086 1 97.75 93 SER B C 1
ATOM 1702 O O . SER B 1 93 ? 0.175 5.648 14.305 1 97.75 93 SER B O 1
ATOM 1704 N N . SER B 1 94 ? -1.981 6.016 13.992 1 97.94 94 SER B N 1
ATOM 1705 C CA . SER B 1 94 ? -2.334 4.617 14.211 1 97.94 94 SER B CA 1
ATOM 1706 C C . SER B 1 94 ? -1.818 3.732 13.086 1 97.94 94 SER B C 1
ATOM 1708 O O . SER B 1 94 ? -1.79 2.508 13.211 1 97.94 94 SER B O 1
ATOM 1710 N N . LEU B 1 95 ? -1.324 4.316 11.984 1 96.75 95 LEU B N 1
ATOM 1711 C CA . LEU B 1 95 ? -0.785 3.59 10.836 1 96.75 95 LEU B CA 1
ATOM 1712 C C . LEU B 1 95 ? 0.735 3.494 10.922 1 96.75 95 LEU B C 1
ATOM 1714 O O . LEU B 1 95 ? 1.361 2.787 10.125 1 96.75 95 LEU B O 1
ATOM 1718 N N . ARG B 1 96 ? 1.287 4.137 11.797 1 95 96 ARG B N 1
ATOM 1719 C CA . ARG B 1 96 ? 2.73 4.344 11.836 1 95 96 ARG B CA 1
ATOM 1720 C C . ARG B 1 96 ? 3.477 3.014 11.797 1 95 96 ARG B C 1
ATOM 1722 O O . ARG B 1 96 ? 4.438 2.855 11.039 1 95 96 ARG B O 1
ATOM 1729 N N . THR B 1 97 ? 3.076 2.129 12.625 1 95.56 97 THR B N 1
ATOM 1730 C CA . THR B 1 97 ? 3.775 0.853 12.719 1 95.56 97 THR B CA 1
ATOM 1731 C C . THR B 1 97 ? 3.676 0.081 11.406 1 95.56 97 THR B C 1
ATOM 1733 O O . THR B 1 97 ? 4.676 -0.443 10.914 1 95.56 97 THR B O 1
ATOM 1736 N N . ILE B 1 98 ? 2.543 0.028 10.82 1 96.94 98 ILE B N 1
ATOM 1737 C CA . ILE B 1 98 ? 2.295 -0.739 9.602 1 96.94 98 ILE B CA 1
ATOM 1738 C C . ILE B 1 98 ? 3.127 -0.171 8.453 1 96.94 98 ILE B C 1
ATOM 1740 O O . ILE B 1 98 ? 3.82 -0.913 7.758 1 96.94 98 ILE B O 1
ATOM 1744 N N . VAL B 1 99 ? 3.121 1.135 8.297 1 96.06 99 VAL B N 1
ATOM 1745 C CA . VAL B 1 99 ? 3.818 1.739 7.164 1 96.06 99 VAL B CA 1
ATOM 1746 C C . VAL B 1 99 ? 5.328 1.615 7.363 1 96.06 99 VAL B C 1
ATOM 1748 O O . VAL B 1 99 ? 6.074 1.445 6.398 1 96.06 99 VAL B O 1
ATOM 1751 N N . THR B 1 100 ? 5.75 1.74 8.602 1 93.69 100 THR B N 1
ATOM 1752 C CA . THR B 1 100 ? 7.172 1.577 8.891 1 93.69 100 THR B CA 1
ATOM 1753 C C . THR B 1 100 ? 7.633 0.162 8.555 1 93.69 100 THR B C 1
ATOM 1755 O O . THR B 1 100 ? 8.688 -0.026 7.953 1 93.69 100 THR B O 1
ATOM 1758 N N . LEU B 1 101 ? 6.836 -0.825 8.922 1 95.69 101 LEU B N 1
ATOM 1759 C CA . LEU B 1 101 ? 7.152 -2.215 8.617 1 95.69 101 LEU B CA 1
ATOM 1760 C C . LEU B 1 101 ? 7.188 -2.443 7.109 1 95.69 101 LEU B C 1
ATOM 1762 O O . LEU B 1 101 ? 8.055 -3.164 6.605 1 95.69 101 LEU B O 1
ATOM 1766 N N . LEU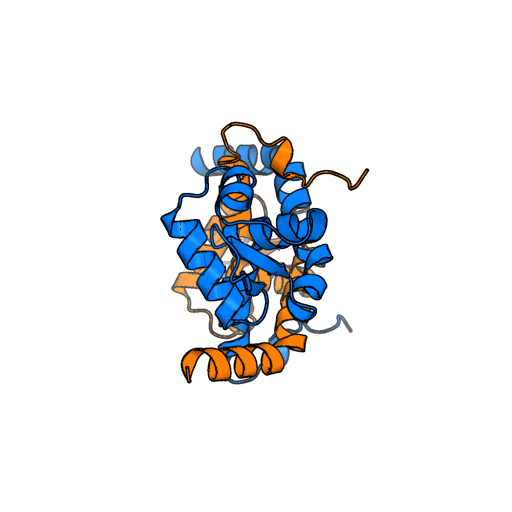 B 1 102 ? 6.309 -1.854 6.414 1 96.75 102 LEU B N 1
ATOM 1767 C CA . LEU B 1 102 ? 6.238 -2.016 4.965 1 96.75 102 LEU B CA 1
ATOM 1768 C C . LEU B 1 102 ? 7.465 -1.408 4.293 1 96.75 102 LEU B C 1
ATOM 1770 O O . LEU B 1 102 ? 8.078 -2.039 3.43 1 96.75 102 LEU B O 1
ATOM 1774 N N . ALA B 1 103 ? 7.805 -0.212 4.691 1 94.75 103 ALA B N 1
ATOM 1775 C CA . ALA B 1 103 ? 8.984 0.454 4.145 1 94.75 103 ALA B CA 1
ATOM 1776 C C . ALA B 1 103 ? 10.25 -0.337 4.457 1 94.75 103 ALA B C 1
ATOM 1778 O O . ALA B 1 103 ? 11.125 -0.491 3.594 1 94.75 103 ALA B O 1
ATOM 1779 N N . GLN B 1 104 ? 10.305 -0.801 5.645 1 95.06 104 GLN B N 1
ATOM 1780 C CA . GLN B 1 104 ? 11.461 -1.596 6.047 1 95.06 104 GLN B CA 1
ATOM 1781 C C . GLN B 1 104 ? 11.539 -2.895 5.246 1 95.06 104 GLN B C 1
ATOM 1783 O O . GLN B 1 104 ? 12.625 -3.311 4.832 1 95.06 104 GLN B O 1
ATOM 1788 N N . TRP B 1 105 ? 10.445 -3.559 5.148 1 97.25 105 TRP B N 1
ATOM 1789 C CA . TRP B 1 105 ? 10.406 -4.789 4.363 1 97.25 105 TRP B CA 1
ATOM 1790 C C . TRP B 1 105 ? 10.906 -4.539 2.941 1 97.25 105 TRP B C 1
ATOM 1792 O O . TRP B 1 105 ? 11.734 -5.293 2.428 1 97.25 105 TRP B O 1
ATOM 1802 N N . ALA B 1 106 ? 10.359 -3.516 2.256 1 96.25 106 ALA B N 1
ATOM 1803 C CA . ALA B 1 106 ? 10.766 -3.178 0.895 1 96.25 106 ALA B CA 1
ATOM 1804 C C . ALA B 1 106 ? 12.273 -2.936 0.815 1 96.25 106 ALA B C 1
ATOM 1806 O O . ALA B 1 106 ? 12.922 -3.324 -0.16 1 96.25 106 ALA B O 1
ATOM 1807 N N . THR B 1 107 ? 12.766 -2.309 1.838 1 94.62 107 THR B N 1
ATOM 1808 C CA . THR B 1 107 ? 14.195 -2.029 1.905 1 94.62 107 THR B CA 1
ATOM 1809 C C . THR B 1 107 ? 14.992 -3.322 2.043 1 94.62 107 THR B C 1
ATOM 1811 O O . THR B 1 107 ? 15.938 -3.562 1.282 1 94.62 107 THR B O 1
ATOM 1814 N N . ASP B 1 108 ? 14.562 -4.148 2.91 1 95.81 108 ASP B N 1
ATOM 1815 C CA . ASP B 1 108 ? 15.297 -5.359 3.262 1 95.81 108 ASP B CA 1
ATOM 1816 C C . ASP B 1 108 ? 15.297 -6.355 2.104 1 95.81 108 ASP B C 1
ATOM 1818 O O . ASP B 1 108 ? 16.25 -7.125 1.943 1 95.81 108 ASP B O 1
ATOM 1822 N N . HIS B 1 109 ? 14.266 -6.312 1.297 1 96.94 109 HIS B N 1
ATOM 1823 C CA . HIS B 1 109 ? 14.109 -7.359 0.29 1 96.94 109 HIS B CA 1
ATOM 1824 C C . HIS B 1 109 ? 14.312 -6.801 -1.115 1 96.94 109 HIS B C 1
ATOM 1826 O O . HIS B 1 109 ? 14.047 -7.488 -2.104 1 96.94 109 HIS B O 1
ATOM 1832 N N . ASN B 1 110 ? 14.781 -5.617 -1.2 1 93.62 110 ASN B N 1
ATOM 1833 C CA . ASN B 1 110 ? 14.922 -4.953 -2.49 1 93.62 110 ASN B CA 1
ATOM 1834 C C . ASN B 1 110 ? 15.805 -5.754 -3.441 1 93.62 110 ASN B C 1
ATOM 1836 O O . ASN B 1 110 ? 15.461 -5.934 -4.609 1 93.62 110 ASN B O 1
ATOM 1840 N N . ASP B 1 111 ? 16.922 -6.234 -3.002 1 94.56 111 ASP B N 1
ATOM 1841 C CA . ASP B 1 111 ? 17.859 -6.961 -3.859 1 94.56 111 ASP B CA 1
ATOM 1842 C C . ASP B 1 111 ? 17.234 -8.258 -4.371 1 94.56 111 ASP B C 1
ATOM 1844 O O . ASP B 1 111 ? 17.406 -8.609 -5.543 1 94.56 111 ASP B O 1
ATOM 1848 N N . GLU B 1 112 ? 16.594 -8.969 -3.459 1 97.56 112 GLU B N 1
ATOM 1849 C CA . GLU B 1 112 ? 15.922 -10.219 -3.834 1 97.56 112 GLU B CA 1
ATOM 1850 C C . GLU B 1 112 ? 14.859 -9.969 -4.898 1 97.56 112 GLU B C 1
ATOM 1852 O O . GLU B 1 112 ? 14.742 -10.734 -5.855 1 97.56 112 GLU B O 1
ATOM 1857 N N . ILE B 1 113 ? 14.148 -8.93 -4.789 1 97.5 113 ILE B N 1
ATOM 1858 C CA . ILE B 1 113 ? 13.078 -8.586 -5.719 1 97.5 113 ILE B CA 1
ATOM 1859 C C . ILE B 1 113 ? 13.672 -8.18 -7.066 1 97.5 113 ILE B C 1
ATOM 1861 O O . ILE B 1 113 ? 13.195 -8.609 -8.117 1 97.5 113 ILE B O 1
ATOM 1865 N N . GLU B 1 114 ? 14.695 -7.379 -7.039 1 95.69 114 GLU B N 1
ATOM 1866 C CA . GLU B 1 114 ? 15.352 -6.973 -8.281 1 95.69 114 GLU B CA 1
ATOM 1867 C C . GLU B 1 114 ? 15.898 -8.18 -9.031 1 95.69 114 GLU B C 1
ATOM 1869 O O . GLU B 1 114 ? 15.812 -8.242 -10.266 1 95.69 114 GLU B O 1
ATOM 1874 N N . THR B 1 115 ? 16.453 -9.094 -8.32 1 97.56 115 THR B N 1
ATOM 1875 C CA . THR B 1 115 ? 16.953 -10.32 -8.938 1 97.56 115 THR B CA 1
ATOM 1876 C C . THR B 1 115 ? 15.812 -11.102 -9.578 1 97.56 115 THR B C 1
ATOM 1878 O O . THR B 1 115 ? 15.953 -11.594 -10.703 1 97.56 115 THR B O 1
ATOM 1881 N N . ALA B 1 116 ? 14.711 -11.219 -8.867 1 97.62 116 ALA B N 1
ATOM 1882 C CA . ALA B 1 116 ? 13.539 -11.906 -9.406 1 97.62 116 ALA B CA 1
ATOM 1883 C C . ALA B 1 116 ? 13.047 -11.234 -10.68 1 97.62 116 ALA B C 1
ATOM 1885 O O . ALA B 1 116 ? 12.695 -11.914 -11.648 1 97.62 116 ALA B O 1
ATOM 1886 N N . ARG B 1 117 ? 12.992 -9.945 -10.688 1 97.25 117 ARG B N 1
ATOM 1887 C CA . ARG B 1 117 ? 12.562 -9.195 -11.859 1 97.25 117 ARG B CA 1
ATOM 1888 C C . ARG B 1 117 ? 13.461 -9.477 -13.055 1 97.25 117 ARG B C 1
ATOM 1890 O O . ARG B 1 117 ? 12.977 -9.688 -14.172 1 97.25 117 ARG B O 1
ATOM 1897 N N . ARG B 1 118 ? 14.703 -9.469 -12.766 1 96.75 118 ARG B N 1
ATOM 1898 C CA . ARG B 1 118 ? 15.656 -9.727 -13.836 1 96.75 118 ARG B CA 1
ATOM 1899 C C . ARG B 1 118 ? 15.461 -11.125 -14.414 1 96.75 118 ARG B C 1
ATOM 1901 O O . ARG B 1 118 ? 15.484 -11.312 -15.633 1 96.75 118 ARG B O 1
ATOM 1908 N N . HIS B 1 119 ? 15.273 -12.094 -13.57 1 97.12 119 HIS B N 1
ATOM 1909 C CA . HIS B 1 119 ? 15.07 -13.469 -14 1 97.12 119 HIS B CA 1
ATOM 1910 C C . HIS B 1 119 ? 13.773 -13.609 -14.789 1 97.12 119 HIS B C 1
ATOM 1912 O O . HIS B 1 119 ? 13.734 -14.312 -15.805 1 97.12 119 HIS B O 1
ATOM 1918 N N . PHE B 1 120 ? 12.773 -12.977 -14.344 1 97.38 120 PHE B N 1
ATOM 1919 C CA . PHE B 1 120 ? 11.469 -13.039 -14.992 1 97.38 120 PHE B CA 1
ATOM 1920 C C . PHE B 1 120 ? 11.531 -12.406 -16.375 1 97.38 120 PHE B C 1
ATOM 1922 O O . PHE B 1 120 ? 10.984 -12.953 -17.344 1 97.38 120 PHE B O 1
ATOM 1929 N N . ASP B 1 121 ? 12.219 -11.297 -16.469 1 95.56 121 ASP B N 1
ATOM 1930 C CA . ASP B 1 121 ? 12.25 -10.523 -17.703 1 95.56 121 ASP B CA 1
ATOM 1931 C C . ASP B 1 121 ? 13.18 -11.172 -18.734 1 95.56 121 ASP B C 1
ATOM 1933 O O . ASP B 1 121 ? 13.109 -10.867 -19.922 1 95.56 121 ASP B O 1
ATOM 1937 N N . ALA B 1 122 ? 14.031 -11.969 -18.281 1 94.81 122 ALA B N 1
ATOM 1938 C CA . ALA B 1 122 ? 14.969 -12.656 -19.156 1 94.81 122 ALA B CA 1
ATOM 1939 C C . ALA B 1 122 ? 14.305 -13.844 -19.844 1 94.81 122 ALA B C 1
ATOM 1941 O O . ALA B 1 122 ? 14.867 -14.422 -20.781 1 94.81 122 ALA B O 1
ATOM 1942 N N . ARG B 1 123 ? 13.172 -14.305 -19.469 1 87.88 123 ARG B N 1
ATOM 1943 C CA . ARG B 1 123 ? 12.477 -15.445 -20.062 1 87.88 123 ARG B CA 1
ATOM 1944 C C . ARG B 1 123 ? 11.75 -15.031 -21.344 1 87.88 123 ARG B C 1
ATOM 1946 O O . ARG B 1 123 ? 11.297 -13.898 -21.469 1 87.88 123 ARG B O 1
#

Secondary structure (DSSP, 8-state):
-----GGGG-SGGGHHHHHHHHHHTSHHHHHHHHHHHHH-SB-HHHHHHHSTT--HHHHHHHHHHHHHTTSEEEEEE-SSS-EEEEEE-HHHHTTHHHHHHHHHHHHHTHHHHHHHHHHHHT-/-----GGGG-SGGGHHHHHHHHHHTSHHHHHHHHHHHHH-SB-HHHHHHHSTT--HHHHHHHHHHHHHTTSEEEEEE-SSS-EEEEEE-HHHHTTHHHHHHHHHHHHHTHHHHHHHHHHHHT-